Protein AF-0000000080361385 (afdb_homodimer)

Solvent-accessible surface area (backbone atoms only — not comparable to full-atom values): 15801 Å² total; per-residue (Å²): 142,80,90,69,95,70,91,76,86,90,78,88,68,84,77,83,80,82,89,82,87,89,75,87,68,79,81,70,83,70,77,72,72,74,72,75,75,52,84,74,67,75,44,62,62,60,58,58,53,51,69,48,97,40,27,65,42,40,51,53,26,53,49,37,55,72,71,42,91,49,68,75,79,31,44,65,44,41,34,52,26,46,19,45,37,56,66,42,36,90,78,36,37,67,59,53,51,52,49,52,52,51,48,50,48,51,51,53,45,50,52,52,12,46,54,53,26,52,51,52,51,53,53,50,55,55,65,72,95,136,87,91,75,92,69,88,75,86,87,77,89,70,86,77,84,68,91,70,82,90,89,79,83,73,72,85,67,84,70,76,72,72,76,71,75,75,51,84,70,66,77,41,63,63,59,57,59,54,51,70,48,96,41,26,67,42,40,52,52,25,51,48,37,54,73,72,42,92,48,69,76,79,30,44,66,44,42,34,54,26,46,18,46,36,56,67,41,37,91,78,36,37,67,58,54,53,50,49,54,51,50,46,50,48,52,51,51,44,51,53,52,12,48,53,54,25,51,52,52,50,53,54,51,54,54,65,72,95

InterPro domains:
  IPR012891 GCK domain [PF07802] (42-102)
  IPR012891 GCK domain [SM01227] (41-110)

pLDDT: mean 70.36, std 32.08, range [17.61, 98.31]

Foldseek 3Di:
DDDDPDDDDDDDPPPPDDDDDDDDCPPPPPPPPPPVPDPVVPPVVLVLLCPDPLNVLSVLLVVCVVVDPDNVVSVVSVVVSVVVCVVVCVRNVVVVVVVVVVVVVVVVVVVVVVVVVVVVVVVVVVVVD/DDDDDPPPDDDDDDPDDPDDDDDDPDPPPPPPPCPVPDPVVPPVVLVLLCPDPLNVLSVLLVVCVVVDPDNVVSVVSVVVSVVVCVVPCVRNVVVVVVVVVVVVVVVVVVVVVVVVVVVVVVVVVVVVD

Radius of gyration: 32.0 Å; Cα contacts (8 Å, |Δi|>4): 141; chains: 2; bounding box: 117×80×86 Å

Secondary structure (DSSP, 8-state):
--------------------------------------GGGG-HHHHHHHHSTTHHHHHHHHHHHHH-S-GGGGHHHHHHHHHHHHHTHHHHHHHHHHHHHHHHHHHHHHHHHHHHHHHHHHHHHHHT-/--------------------------------------GGGG-HHHHHHHHSTTHHHHHHHHHHHHH-S-GGGGHHHHHHHHHHHHHTHHHHHHHHHHHHHHHHHHHHHHHHHHHHHHHHHHHHHHHT-

Organism: Eutrema salsugineum (NCBI:txid72664)

Structure (mmCIF, N/CA/C/O backbone):
data_AF-0000000080361385-model_v1
#
loop_
_entity.id
_entity.type
_entity.pdbx_description
1 polymer 'GCK domain-containing protein'
#
loop_
_atom_site.group_PDB
_atom_site.id
_atom_site.type_symbol
_atom_site.label_atom_id
_atom_site.label_alt_id
_atom_site.label_comp_id
_atom_site.label_asym_id
_atom_site.label_entity_id
_atom_site.label_seq_id
_atom_site.pdbx_PDB_ins_code
_atom_site.Cartn_x
_atom_site.Cartn_y
_atom_site.Cartn_z
_atom_site.occupancy
_atom_site.B_iso_or_equiv
_atom_site.auth_seq_id
_atom_site.auth_comp_id
_atom_site.auth_asym_id
_atom_site.auth_atom_id
_atom_site.pdbx_PDB_model_num
ATOM 1 N N . MET A 1 1 ? -56.281 -9.703 10.641 1 19.89 1 MET A N 1
ATOM 2 C CA . MET A 1 1 ? -57.125 -9.594 9.453 1 19.89 1 MET A CA 1
ATOM 3 C C . MET A 1 1 ? -57.156 -8.156 8.945 1 19.89 1 MET A C 1
ATOM 5 O O . MET A 1 1 ? -56.75 -7.234 9.648 1 19.89 1 MET A O 1
ATOM 9 N N . SER A 1 2 ? -58.312 -7.512 8.414 1 17.92 2 SER A N 1
ATOM 10 C CA . SER A 1 2 ? -58.75 -6.742 7.254 1 17.92 2 SER A CA 1
ATOM 11 C C . SER A 1 2 ? -58.531 -5.25 7.473 1 17.92 2 SER A C 1
ATOM 13 O O . SER A 1 2 ? -58.094 -4.535 6.566 1 17.92 2 SER A O 1
ATOM 15 N N . SER A 1 3 ? -59.25 -4.523 8.281 1 20.09 3 SER A N 1
ATOM 16 C CA . SER A 1 3 ? -60.062 -3.463 7.723 1 20.09 3 SER A CA 1
ATOM 17 C C . SER A 1 3 ? -59.219 -2.277 7.273 1 20.09 3 SER A C 1
ATOM 19 O O . SER A 1 3 ? -58.156 -2.014 7.844 1 20.09 3 SER A O 1
ATOM 21 N N . SER A 1 4 ? -59.656 -1.468 6.113 1 19.59 4 SER A N 1
ATOM 22 C CA . SER A 1 4 ? -59.656 -0.667 4.895 1 19.59 4 SER A CA 1
ATOM 23 C C . SER A 1 4 ? -59.562 0.822 5.215 1 19.59 4 SER A C 1
ATOM 25 O O . SER A 1 4 ? -59.688 1.662 4.32 1 19.59 4 SER A O 1
ATOM 27 N N . THR A 1 5 ? -59.562 1.356 6.363 1 19.64 5 THR A N 1
ATOM 28 C CA . THR A 1 5 ? -60.156 2.689 6.262 1 19.64 5 THR A CA 1
ATOM 29 C C . THR A 1 5 ? -59.312 3.584 5.363 1 19.64 5 THR A C 1
ATOM 31 O O . THR A 1 5 ? -58.094 3.725 5.578 1 19.64 5 THR A O 1
ATOM 34 N N . ASN A 1 6 ? -59.781 4.031 4.016 1 17.77 6 ASN A N 1
ATOM 35 C CA . ASN A 1 6 ? -59.625 4.66 2.709 1 17.77 6 ASN A CA 1
ATOM 36 C C . ASN A 1 6 ? -59.469 6.172 2.832 1 17.77 6 ASN A C 1
ATOM 38 O O . ASN A 1 6 ? -59.281 6.863 1.829 1 17.77 6 ASN A O 1
ATOM 42 N N . LEU A 1 7 ? -59.875 6.922 3.854 1 18.58 7 LEU A N 1
ATOM 43 C CA . LEU A 1 7 ? -60.406 8.211 3.467 1 18.58 7 LEU A CA 1
ATOM 44 C C . LEU A 1 7 ? -59.375 9.031 2.688 1 18.58 7 LEU A C 1
ATOM 46 O O . LEU A 1 7 ? -58.188 8.945 2.959 1 18.58 7 LEU A O 1
ATOM 50 N N . ASN A 1 8 ? -59.844 10.008 1.599 1 18 8 ASN A N 1
ATOM 51 C CA . ASN A 1 8 ? -59.938 10.672 0.301 1 18 8 ASN A CA 1
ATOM 52 C C . ASN A 1 8 ? -59.219 12.008 0.3 1 18 8 ASN A C 1
ATOM 54 O O . ASN A 1 8 ? -58.906 12.547 -0.763 1 18 8 ASN A O 1
ATOM 58 N N . ALA A 1 9 ? -59.125 12.82 1.365 1 18.05 9 ALA A N 1
ATOM 59 C CA . ALA A 1 9 ? -59.5 14.195 1.082 1 18.05 9 ALA A CA 1
ATOM 60 C C . ALA A 1 9 ? -58.562 14.844 0.066 1 18.05 9 ALA A C 1
ATOM 62 O O . ALA A 1 9 ? -57.469 14.344 -0.17 1 18.05 9 ALA A O 1
ATOM 63 N N . LYS A 1 10 ? -58.406 16.312 0.148 1 19.95 10 LYS A N 1
ATOM 64 C CA . LYS A 1 10 ? -58.75 17.516 -0.605 1 19.95 10 LYS A CA 1
ATOM 65 C C . LYS A 1 10 ? -57.594 17.953 -1.49 1 19.95 10 LYS A C 1
ATOM 67 O O . LYS A 1 10 ? -56.406 17.812 -1.115 1 19.95 10 LYS A O 1
ATOM 72 N N . SER A 1 11 ? -57.875 18.734 -2.695 1 19.5 11 SER A N 1
ATOM 73 C CA . SER A 1 11 ? -57.594 19.125 -4.074 1 19.5 11 SER A CA 1
ATOM 74 C C . SER A 1 11 ? -56.562 20.25 -4.133 1 19.5 11 SER A C 1
ATOM 76 O O . SER A 1 11 ? -55.875 20.422 -5.152 1 19.5 11 SER A O 1
ATOM 78 N N . GLY A 1 12 ? -56.344 21.172 -3.201 1 19.09 12 GLY A N 1
ATOM 79 C CA . GLY A 1 12 ? -56.281 22.516 -3.758 1 19.09 12 GLY A CA 1
ATOM 80 C C . GLY A 1 12 ? -55.094 22.75 -4.676 1 19.09 12 GLY A C 1
ATOM 81 O O . GLY A 1 12 ? -54 22.297 -4.387 1 19.09 12 GLY A O 1
ATOM 82 N N . ASN A 1 13 ? -55.344 23.094 -5.996 1 21.03 13 ASN A N 1
ATOM 83 C CA . ASN A 1 13 ? -54.719 23.281 -7.301 1 21.03 13 ASN A CA 1
ATOM 84 C C . ASN A 1 13 ? -53.781 24.484 -7.301 1 21.03 13 ASN A C 1
ATOM 86 O O . ASN A 1 13 ? -53.188 24.812 -8.328 1 21.03 13 ASN A O 1
ATOM 90 N N . ASP A 1 14 ? -53.5 25.219 -6.234 1 22.52 14 ASP A N 1
ATOM 91 C CA . ASP A 1 14 ? -53.188 26.578 -6.676 1 22.52 14 ASP A CA 1
ATOM 92 C C . ASP A 1 14 ? -52.031 26.594 -7.668 1 22.52 14 ASP A C 1
ATOM 94 O O . ASP A 1 14 ? -51 25.984 -7.426 1 22.52 14 ASP A O 1
ATOM 98 N N . PRO A 1 15 ? -52.312 27.078 -8.961 1 21.45 15 PRO A N 1
ATOM 99 C CA . PRO A 1 15 ? -51.594 27.172 -10.234 1 21.45 15 PRO A CA 1
ATOM 100 C C . PRO A 1 15 ? -50.438 28.141 -10.18 1 21.45 15 PRO A C 1
ATOM 102 O O . PRO A 1 15 ? -50.625 29.359 -10.031 1 21.45 15 PRO A O 1
ATOM 105 N N . LEU A 1 16 ? -49.531 28.094 -9.266 1 22.2 16 LEU A N 1
ATOM 106 C CA . LEU A 1 16 ? -48.5 29.141 -9.164 1 22.2 16 LEU A CA 1
ATOM 107 C C . LEU A 1 16 ? -47.906 29.422 -10.531 1 22.2 16 LEU A C 1
ATOM 109 O O . LEU A 1 16 ? -47.25 28.547 -11.117 1 22.2 16 LEU A O 1
ATOM 113 N N . ALA A 1 17 ? -48.312 30.453 -11.203 1 19.86 17 ALA A N 1
ATOM 114 C CA . ALA A 1 17 ? -48.094 31.141 -12.477 1 19.86 17 ALA A CA 1
ATOM 115 C C . ALA A 1 17 ? -46.625 31.391 -12.711 1 19.86 17 ALA A C 1
ATOM 117 O O . ALA A 1 17 ? -45.812 31.438 -11.758 1 19.86 17 ALA A O 1
ATOM 118 N N . HIS A 1 18 ? -46.094 31.5 -14.141 1 18.86 18 HIS A N 1
ATOM 119 C CA . HIS A 1 18 ? -45 31.375 -15.094 1 18.86 18 HIS A CA 1
ATOM 120 C C . HIS A 1 18 ? -44.125 32.625 -15.117 1 18.86 18 HIS A C 1
ATOM 122 O O . HIS A 1 18 ? -43.156 32.688 -15.859 1 18.86 18 HIS A O 1
ATOM 128 N N . GLN A 1 19 ? -44.344 33.781 -14.523 1 18.7 19 GLN A N 1
ATOM 129 C CA . GLN A 1 19 ? -44.188 34.906 -15.438 1 18.7 19 GLN A CA 1
ATOM 130 C C . GLN A 1 19 ? -42.719 35.031 -15.906 1 18.7 19 GLN A C 1
ATOM 132 O O . GLN A 1 19 ? -41.812 34.5 -15.273 1 18.7 19 GLN A O 1
ATOM 137 N N . GLY A 1 20 ? -42.312 36.094 -16.953 1 17.61 20 GLY A N 1
ATOM 138 C CA . GLY A 1 20 ? -41.719 36.469 -18.234 1 17.61 20 GLY A CA 1
ATOM 139 C C . GLY A 1 20 ? -40.281 36.938 -18.125 1 17.61 20 GLY A C 1
ATOM 140 O O . GLY A 1 20 ? -39.5 36.812 -19.078 1 17.61 20 GLY A O 1
ATOM 141 N N . GLU A 1 21 ? -39.906 38 -17.312 1 21.05 21 GLU A N 1
ATOM 142 C CA . GLU A 1 21 ? -39.25 39.094 -18.016 1 21.05 21 GLU A CA 1
ATOM 143 C C . GLU A 1 21 ? -37.844 38.656 -18.516 1 21.05 21 GLU A C 1
ATOM 145 O O . GLU A 1 21 ? -37.281 37.688 -18.031 1 21.05 21 GLU A O 1
ATOM 150 N N . GLU A 1 22 ? -37 39.719 -19.219 1 23.41 22 GLU A N 1
ATOM 151 C CA . GLU A 1 22 ? -36.125 40.094 -20.328 1 23.41 22 GLU A CA 1
ATOM 152 C C . GLU A 1 22 ? -34.656 39.688 -20.047 1 23.41 22 GLU A C 1
ATOM 154 O O . GLU A 1 22 ? -34.281 39.5 -18.891 1 23.41 22 GLU A O 1
ATOM 159 N N . SER A 1 23 ? -33.688 39.719 -21.141 1 23.75 23 SER A N 1
ATOM 160 C CA . SER A 1 23 ? -32.531 39.125 -21.781 1 23.75 23 SER A CA 1
ATOM 161 C C . SER A 1 23 ? -31.234 39.625 -21.156 1 23.75 23 SER A C 1
ATOM 163 O O . SER A 1 23 ? -30.141 39.281 -21.594 1 23.75 23 SER A O 1
ATOM 165 N N . SER A 1 24 ? -31.078 40.656 -20.406 1 25.8 24 SER A N 1
ATOM 166 C CA . SER A 1 24 ? -29.922 41.5 -20.703 1 25.8 24 SER A CA 1
ATOM 167 C C . SER A 1 24 ? -28.625 40.75 -20.375 1 25.8 24 SER A C 1
ATOM 169 O O . SER A 1 24 ? -28.406 40.344 -19.234 1 25.8 24 SER A O 1
ATOM 171 N N . ALA A 1 25 ? -27.828 40.219 -21.422 1 25.33 25 ALA A N 1
ATOM 172 C CA . ALA A 1 25 ? -26.672 39.312 -21.625 1 25.33 25 ALA A CA 1
ATOM 173 C C . ALA A 1 25 ? -25.391 39.969 -21.078 1 25.33 25 ALA A C 1
ATOM 175 O O . ALA A 1 25 ? -24.297 39.656 -21.562 1 25.33 25 ALA A O 1
ATOM 176 N N . ASN A 1 26 ? -25.328 40.812 -20.141 1 27.23 26 ASN A N 1
ATOM 177 C CA . ASN A 1 26 ? -24 41.406 -20.062 1 27.23 26 ASN A CA 1
ATOM 178 C C . ASN A 1 26 ? -22.906 40.344 -19.969 1 27.23 26 ASN A C 1
ATOM 180 O O . ASN A 1 26 ? -23 39.438 -19.156 1 27.23 26 ASN A O 1
ATOM 184 N N . PRO A 1 27 ? -21.906 40.25 -21.016 1 29.05 27 PRO A N 1
ATOM 185 C CA . PRO A 1 27 ? -20.812 39.281 -21.234 1 29.05 27 PRO A CA 1
ATOM 186 C C . PRO A 1 27 ? -19.844 39.188 -20.062 1 29.05 27 PRO A C 1
ATOM 188 O O . PRO A 1 27 ? -19.141 40.156 -19.766 1 29.05 27 PRO A O 1
ATOM 191 N N . GLN A 1 28 ? -20.25 39 -18.906 1 25.11 28 GLN A N 1
ATOM 192 C CA . GLN A 1 28 ? -19.328 38.875 -17.781 1 25.11 28 GLN A CA 1
ATOM 193 C C . GLN A 1 28 ? -18.156 37.938 -18.125 1 25.11 28 GLN A C 1
ATOM 195 O O . GLN A 1 28 ? -18.359 36.844 -18.656 1 25.11 28 GLN A O 1
ATOM 200 N N . ASP A 1 29 ? -16.922 38.531 -18.344 1 29.25 29 ASP A N 1
ATOM 201 C CA . ASP A 1 29 ? -15.562 38.031 -18.5 1 29.25 29 ASP A CA 1
ATOM 202 C C . ASP A 1 29 ? -15.32 36.844 -17.594 1 29.25 29 ASP A C 1
ATOM 204 O O . ASP A 1 29 ? -15.211 36.969 -16.375 1 29.25 29 ASP A O 1
ATOM 208 N N . GLN A 1 30 ? -16.078 35.781 -17.719 1 24.86 30 GLN A N 1
ATOM 209 C CA . GLN A 1 30 ? -15.922 34.469 -17.078 1 24.86 30 GLN A CA 1
ATOM 210 C C . GLN A 1 30 ? -14.469 33.969 -17.156 1 24.86 30 GLN A C 1
ATOM 212 O O . GLN A 1 30 ? -13.953 33.75 -18.234 1 24.86 30 GLN A O 1
ATOM 217 N N . ASN A 1 31 ? -13.539 34.75 -16.469 1 27.89 31 ASN A N 1
ATOM 218 C CA . ASN A 1 31 ? -12.219 34.219 -16.203 1 27.89 31 ASN A CA 1
ATOM 219 C C . ASN A 1 31 ? -12.25 32.688 -16.016 1 27.89 31 ASN A C 1
ATOM 221 O O . ASN A 1 31 ? -12.914 32.188 -15.109 1 27.89 31 ASN A O 1
ATOM 225 N N . LYS A 1 32 ? -12.211 32 -17.109 1 27.22 32 LYS A N 1
ATOM 226 C CA . LYS A 1 32 ? -12.008 30.578 -17.375 1 27.22 32 LYS A CA 1
ATOM 227 C C . LYS A 1 32 ? -10.914 30 -16.484 1 27.22 32 LYS A C 1
ATOM 229 O O . LYS A 1 32 ? -9.727 30.266 -16.703 1 27.22 32 LYS A O 1
ATOM 234 N N . SER A 1 33 ? -10.969 30.266 -15.148 1 29.28 33 SER A N 1
ATOM 235 C CA . SER A 1 33 ? -10.055 29.453 -14.352 1 29.28 33 SER A CA 1
ATOM 236 C C . SER A 1 33 ? -9.906 28.062 -14.93 1 29.28 33 SER A C 1
ATOM 238 O O . SER A 1 33 ? -10.898 27.359 -15.133 1 29.28 33 SER A O 1
ATOM 240 N N . ASN A 1 34 ? -9.047 27.938 -15.93 1 29.45 34 ASN A N 1
ATOM 241 C CA . ASN A 1 34 ? -8.492 26.688 -16.453 1 29.45 34 ASN A CA 1
ATOM 242 C C . ASN A 1 34 ? -8.312 25.656 -15.336 1 29.45 34 ASN A C 1
ATOM 244 O O . ASN A 1 34 ? -7.395 25.766 -14.523 1 29.45 34 ASN A O 1
ATOM 248 N N . THR A 1 35 ? -9.305 25.328 -14.641 1 31.17 35 THR A N 1
ATOM 249 C CA . THR A 1 35 ? -9.305 24.125 -13.82 1 31.17 35 THR A CA 1
ATOM 250 C C . THR A 1 35 ? -8.625 22.969 -14.555 1 31.17 35 THR A C 1
ATOM 252 O O . THR A 1 35 ? -9.195 22.391 -15.484 1 31.17 35 THR A O 1
ATOM 255 N N . ALA A 1 36 ? -7.375 23.141 -15.062 1 31.83 36 ALA A N 1
ATOM 256 C CA . ALA A 1 36 ? -6.602 22 -15.539 1 31.83 36 ALA A CA 1
ATOM 257 C C . ALA A 1 36 ? -6.906 20.75 -14.727 1 31.83 36 ALA A C 1
ATOM 259 O O . ALA A 1 36 ? -6.543 20.672 -13.547 1 31.83 36 ALA A O 1
ATOM 260 N N . ASN A 1 37 ? -7.973 20.156 -14.828 1 32.75 37 ASN A N 1
ATOM 261 C CA . ASN A 1 37 ? -8.328 18.797 -14.453 1 32.75 37 ASN A CA 1
ATOM 262 C C . ASN A 1 37 ? -7.246 17.797 -14.859 1 32.75 37 ASN A C 1
ATOM 264 O O . ASN A 1 37 ? -7.273 17.25 -15.969 1 32.75 37 ASN A O 1
ATOM 268 N N . SER A 1 38 ? -5.914 18.141 -14.992 1 32.94 38 SER A N 1
ATOM 269 C CA . SER A 1 38 ? -4.922 17.141 -15.367 1 32.94 38 SER A CA 1
ATOM 270 C C . SER A 1 38 ? -5.312 15.75 -14.867 1 32.94 38 SER A C 1
ATOM 272 O O . SER A 1 38 ? -6.109 15.625 -13.938 1 32.94 38 SER A O 1
ATOM 274 N N . GLU A 1 39 ? -4.898 14.75 -15.602 1 37.16 39 GLU A N 1
ATOM 275 C CA . GLU A 1 39 ? -4.98 13.305 -15.391 1 37.16 39 GLU A CA 1
ATOM 276 C C . GLU A 1 39 ? -4.816 12.953 -13.914 1 37.16 39 GLU A C 1
ATOM 278 O O . GLU A 1 39 ? -4.785 11.781 -13.555 1 37.16 39 GLU A O 1
ATOM 283 N N . GLU A 1 40 ? -4.223 13.828 -13.164 1 43.75 40 GLU A N 1
ATOM 284 C CA . GLU A 1 40 ? -4.023 13.492 -11.758 1 43.75 40 GLU A CA 1
ATOM 285 C C . GLU A 1 40 ? -5.348 13.164 -11.07 1 43.75 40 GLU A C 1
ATOM 287 O O . GLU A 1 40 ? -5.414 13.086 -9.844 1 43.75 40 GLU A O 1
ATOM 292 N N . ASP A 1 41 ? -6.43 13.461 -11.75 1 43.75 41 ASP A N 1
ATOM 293 C CA . ASP A 1 41 ? -7.762 13.328 -11.172 1 43.75 41 ASP A CA 1
ATOM 294 C C . ASP A 1 41 ? -7.98 11.922 -10.617 1 43.75 41 ASP A C 1
ATOM 296 O O . ASP A 1 41 ? -8.953 11.672 -9.898 1 43.75 41 ASP A O 1
ATOM 300 N N . LYS A 1 42 ? -7.266 10.914 -11.117 1 51.88 42 LYS A N 1
ATOM 301 C CA . LYS A 1 42 ? -7.738 9.539 -10.938 1 51.88 42 LYS A CA 1
ATOM 302 C C . LYS A 1 42 ? -7.434 9.031 -9.531 1 51.88 42 LYS A C 1
ATOM 304 O O . LYS A 1 42 ? -7.953 7.996 -9.117 1 51.88 42 LYS A O 1
ATOM 309 N N . CYS A 1 43 ? -6.57 9.734 -8.766 1 77.56 43 CYS A N 1
ATOM 310 C CA . CYS A 1 43 ? -6.383 9.117 -7.457 1 77.56 43 CYS A CA 1
ATOM 311 C C . CYS A 1 43 ? -7.16 9.867 -6.383 1 77.56 43 CYS A C 1
ATOM 313 O O . CYS A 1 43 ? -6.691 10.883 -5.871 1 77.56 43 CYS A O 1
ATOM 315 N N . TRP A 1 44 ? -8.555 9.648 -6.305 1 83.06 44 TRP A N 1
ATOM 316 C CA . TRP A 1 44 ? -9.406 10.234 -5.273 1 83.06 44 TRP A CA 1
ATOM 317 C C . TRP A 1 44 ? -8.625 10.43 -3.975 1 83.06 44 TRP A C 1
ATOM 319 O O . TRP A 1 44 ? -8.82 11.43 -3.277 1 83.06 44 TRP A O 1
ATOM 329 N N . VAL A 1 45 ? -7.723 9.641 -3.688 1 89.19 45 VAL A N 1
ATOM 330 C CA . VAL A 1 45 ? -6.988 9.719 -2.43 1 89.19 45 VAL A CA 1
ATOM 331 C C . VAL A 1 45 ? -6.102 10.961 -2.432 1 89.19 45 VAL A C 1
ATOM 333 O O . VAL A 1 45 ? -6.055 11.703 -1.444 1 89.19 45 VAL A O 1
ATOM 336 N N . ARG A 1 46 ? -5.48 11.125 -3.561 1 91 46 ARG A N 1
ATOM 337 C CA . ARG A 1 46 ? -4.609 12.289 -3.658 1 91 46 ARG A CA 1
ATOM 338 C C . ARG A 1 46 ? -5.406 13.586 -3.504 1 91 46 ARG A C 1
ATOM 340 O O . ARG A 1 46 ? -4.969 14.508 -2.818 1 91 46 ARG A O 1
ATOM 347 N N . ARG A 1 47 ? -6.559 13.703 -4.133 1 90.75 47 ARG A N 1
ATOM 348 C CA . ARG A 1 47 ? -7.43 14.867 -4.023 1 90.75 47 ARG A CA 1
ATOM 349 C C . ARG A 1 47 ? -7.863 15.094 -2.578 1 90.75 47 ARG A C 1
ATOM 351 O O . ARG A 1 47 ? -7.84 16.219 -2.088 1 90.75 47 ARG A O 1
ATOM 358 N N . TYR A 1 48 ? -8.266 14.055 -1.959 1 93.5 48 TYR A N 1
ATOM 359 C CA . TYR A 1 48 ? -8.695 14.109 -0.566 1 93.5 48 TYR A CA 1
ATOM 360 C C . TYR A 1 48 ? -7.566 14.617 0.33 1 93.5 48 TYR A C 1
ATOM 362 O O . TYR A 1 48 ? -7.793 15.453 1.203 1 93.5 48 TYR A O 1
ATOM 370 N N . LEU A 1 49 ? -6.332 14.125 0.109 1 94.81 49 LEU A N 1
ATOM 371 C CA . LEU A 1 49 ? -5.188 14.461 0.945 1 94.81 49 LEU A CA 1
ATOM 372 C C . LEU A 1 49 ? -4.816 15.93 0.787 1 94.81 49 LEU A C 1
ATOM 374 O O . LEU A 1 49 ? -4.297 16.547 1.72 1 94.81 49 LEU A O 1
ATOM 378 N N . LYS A 1 50 ? -5.195 16.547 -0.309 1 94.12 50 LYS A N 1
ATOM 379 C CA . LYS A 1 50 ? -4.828 17.922 -0.637 1 94.12 50 LYS A CA 1
ATOM 380 C C . LYS A 1 50 ? -5.832 18.906 -0.047 1 94.12 50 LYS A C 1
ATOM 382 O O . LYS A 1 50 ? -5.57 20.109 0.002 1 94.12 50 LYS A O 1
ATOM 387 N N . LYS A 1 51 ? -6.879 18.5 0.337 1 94.5 51 LYS A N 1
ATOM 388 C CA . LYS A 1 51 ? -7.965 19.406 0.722 1 94.5 51 LYS A CA 1
ATOM 389 C C . LYS A 1 51 ? -7.902 19.734 2.209 1 94.5 51 LYS A C 1
ATOM 391 O O . LYS A 1 51 ? -8.523 20.688 2.662 1 94.5 51 LYS A O 1
ATOM 396 N N . GLY A 1 52 ? -7.203 19.094 2.957 1 95 52 GLY A N 1
ATOM 397 C CA . GLY A 1 52 ? -7.172 19.297 4.395 1 95 52 GLY A CA 1
ATOM 398 C C . GLY A 1 52 ? -6.047 20.219 4.84 1 95 52 GLY A C 1
ATOM 399 O O . GLY A 1 52 ? -5.41 20.875 4.016 1 95 52 GLY A O 1
ATOM 400 N N . GLU A 1 53 ? -5.855 20.391 6.172 1 97.19 53 GLU A N 1
ATOM 401 C CA . GLU A 1 53 ? -4.914 21.312 6.812 1 97.19 53 GLU A CA 1
ATOM 402 C C . GLU A 1 53 ? -3.473 20.953 6.457 1 97.19 53 GLU A C 1
ATOM 404 O O . GLU A 1 53 ? -2.572 21.781 6.617 1 97.19 53 GLU A O 1
ATOM 409 N N . CYS A 1 54 ? -3.316 19.812 5.879 1 98.31 54 CYS A N 1
ATOM 410 C CA . CYS A 1 54 ? -1.95 19.328 5.699 1 98.31 54 CYS A CA 1
ATOM 411 C C . CYS A 1 54 ? -1.538 19.391 4.234 1 98.31 54 CYS A C 1
ATOM 413 O O . CYS A 1 54 ? -0.576 18.734 3.828 1 98.31 54 CYS A O 1
ATOM 415 N N . LYS A 1 55 ? -2.174 20.156 3.461 1 97.62 55 LYS A N 1
ATOM 416 C CA . LYS A 1 55 ? -1.925 20.297 2.027 1 97.62 55 LYS A CA 1
ATOM 417 C C . LYS A 1 55 ? -0.448 20.547 1.748 1 97.62 55 LYS A C 1
ATOM 419 O O . LYS A 1 55 ? 0.163 19.875 0.921 1 97.62 55 LYS A O 1
ATOM 424 N N . ASP A 1 56 ? 0.139 21.438 2.436 1 97.5 56 ASP A N 1
ATOM 425 C CA . ASP A 1 56 ? 1.505 21.859 2.137 1 97.5 56 ASP A CA 1
ATOM 426 C C . ASP A 1 56 ? 2.498 20.734 2.41 1 97.5 56 ASP A C 1
ATOM 428 O O . ASP A 1 56 ? 3.381 20.469 1.593 1 97.5 56 ASP A O 1
ATOM 432 N N . SER A 1 57 ? 2.363 20.125 3.555 1 97.69 57 SER A N 1
ATOM 433 C CA . SER A 1 57 ? 3.264 19.016 3.873 1 97.69 57 SER A CA 1
ATOM 434 C C . SER A 1 57 ? 3.043 17.844 2.936 1 97.69 57 SER A C 1
ATOM 436 O O . SER A 1 57 ? 3.992 17.141 2.582 1 97.69 57 SER A O 1
ATOM 438 N N . PHE A 1 58 ? 1.771 17.656 2.516 1 97.31 58 PHE A N 1
ATOM 439 C CA . PHE A 1 58 ? 1.477 16.625 1.528 1 97.31 58 PHE A CA 1
ATOM 440 C C . PHE A 1 58 ? 2.219 16.891 0.225 1 97.31 58 PHE A C 1
ATOM 442 O O . PHE A 1 58 ? 2.867 16 -0.321 1 97.31 58 PHE A O 1
ATOM 449 N N . LEU A 1 59 ? 2.115 18.078 -0.247 1 96.19 59 LEU A N 1
ATOM 450 C CA . LEU A 1 59 ? 2.727 18.438 -1.523 1 96.19 59 LEU A CA 1
ATOM 451 C C . LEU A 1 59 ? 4.242 18.312 -1.455 1 96.19 59 LEU A C 1
ATOM 453 O O . LEU A 1 59 ? 4.879 17.891 -2.428 1 96.19 59 LEU A O 1
ATOM 457 N N . GLU A 1 60 ? 4.832 18.672 -0.353 1 96.44 60 GLU A N 1
ATOM 458 C CA . GLU A 1 60 ? 6.266 18.5 -0.152 1 96.44 60 GLU A CA 1
ATOM 459 C C . GLU A 1 60 ? 6.664 17.031 -0.236 1 96.44 60 GLU A C 1
ATOM 461 O O . GLU A 1 60 ? 7.617 16.688 -0.935 1 96.44 60 GLU A O 1
ATOM 466 N N . ALA A 1 61 ? 5.945 16.203 0.47 1 95.56 61 ALA A N 1
ATOM 467 C CA . ALA A 1 61 ? 6.23 14.773 0.459 1 95.56 61 ALA A CA 1
ATOM 468 C C . ALA A 1 61 ? 6.023 14.188 -0.934 1 95.56 61 ALA A C 1
ATOM 470 O O . ALA A 1 61 ? 6.848 13.406 -1.413 1 95.56 61 ALA A O 1
ATOM 471 N N . ASP A 1 62 ? 4.914 14.57 -1.517 1 92.69 62 ASP A N 1
ATOM 472 C CA . ASP A 1 62 ? 4.551 14.07 -2.84 1 92.69 62 ASP A CA 1
ATOM 473 C C . ASP A 1 62 ? 5.602 14.461 -3.879 1 92.69 62 ASP A C 1
ATOM 475 O O . ASP A 1 62 ? 6.004 13.633 -4.699 1 92.69 62 ASP A O 1
ATOM 479 N N . LYS A 1 63 ? 6.059 15.625 -3.852 1 93.12 63 LYS A N 1
ATOM 480 C CA . LYS A 1 63 ? 7.09 16.109 -4.77 1 93.12 63 LYS A CA 1
ATOM 481 C C . LYS A 1 63 ? 8.398 15.352 -4.562 1 93.12 63 LYS A C 1
ATOM 483 O O . LYS A 1 63 ? 9.086 15.008 -5.527 1 93.12 63 LYS A O 1
ATOM 488 N N . CYS A 1 64 ? 8.75 15.156 -3.383 1 94.25 64 CYS A N 1
ATOM 489 C CA . CYS A 1 64 ? 9.984 14.445 -3.062 1 94.25 64 CYS A CA 1
ATOM 490 C C . CYS A 1 64 ? 9.977 13.039 -3.658 1 94.25 64 CYS A C 1
ATOM 492 O O . CYS A 1 64 ? 10.953 12.617 -4.273 1 94.25 64 CYS A O 1
ATOM 494 N N . VAL A 1 65 ? 8.891 12.328 -3.492 1 89.94 65 VAL A N 1
ATOM 495 C CA . VAL A 1 65 ? 8.758 10.953 -3.969 1 89.94 65 VAL A CA 1
ATOM 496 C C . VAL A 1 65 ? 8.828 10.93 -5.492 1 89.94 65 VAL A C 1
ATOM 498 O O . VAL A 1 65 ? 9.398 10.008 -6.078 1 89.94 65 VAL A O 1
ATOM 501 N N . ASP A 1 66 ? 8.258 11.906 -6.074 1 87.62 66 ASP A N 1
ATOM 502 C CA . ASP A 1 66 ? 8.273 11.977 -7.531 1 87.62 66 ASP A CA 1
ATOM 503 C C . ASP A 1 66 ? 9.68 12.297 -8.047 1 87.62 66 ASP A C 1
ATOM 505 O O . ASP A 1 66 ? 10.086 11.789 -9.094 1 87.62 66 ASP A O 1
ATOM 509 N N . ASP A 1 67 ? 10.406 13.062 -7.352 1 91.25 67 ASP A N 1
ATOM 510 C CA . ASP A 1 67 ? 11.688 13.586 -7.82 1 91.25 67 ASP A CA 1
ATOM 511 C C . ASP A 1 67 ? 12.836 12.648 -7.461 1 91.25 67 ASP A C 1
ATOM 513 O O . ASP A 1 67 ? 13.812 12.547 -8.203 1 91.25 67 ASP A O 1
ATOM 517 N N . GLU A 1 68 ? 12.711 12.047 -6.312 1 87.44 68 GLU A N 1
ATOM 518 C CA . GLU A 1 68 ? 13.812 11.234 -5.801 1 87.44 68 GLU A CA 1
ATOM 519 C C . GLU A 1 68 ? 13.641 9.766 -6.184 1 87.44 68 GLU A C 1
ATOM 521 O O . GLU A 1 68 ? 12.516 9.258 -6.215 1 87.44 68 GLU A O 1
ATOM 526 N N . ASP A 1 69 ? 14.75 9.094 -6.445 1 85.19 69 ASP A N 1
ATOM 527 C CA . ASP A 1 69 ? 14.719 7.676 -6.805 1 85.19 69 ASP A CA 1
ATOM 528 C C . ASP A 1 69 ? 14.82 6.789 -5.566 1 85.19 69 ASP A C 1
ATOM 530 O O . ASP A 1 69 ? 14.555 5.59 -5.633 1 85.19 69 ASP A O 1
ATOM 534 N N . ASP A 1 70 ? 15.18 7.383 -4.543 1 88 70 ASP A N 1
ATOM 535 C CA . ASP A 1 70 ? 15.312 6.664 -3.279 1 88 70 ASP A CA 1
ATOM 536 C C . ASP A 1 70 ? 14.297 7.16 -2.256 1 88 70 ASP A C 1
ATOM 538 O O . ASP A 1 70 ? 14.391 8.289 -1.775 1 88 70 ASP A O 1
ATOM 542 N N . VAL A 1 71 ? 13.352 6.246 -1.907 1 83.25 71 VAL A N 1
ATOM 543 C CA . VAL A 1 71 ? 12.258 6.566 -0.997 1 83.25 71 VAL A CA 1
ATOM 544 C C . VAL A 1 71 ? 12.82 6.992 0.358 1 83.25 71 VAL A C 1
ATOM 546 O O . VAL A 1 71 ? 12.242 7.84 1.04 1 83.25 71 VAL A O 1
ATOM 549 N N . ASN A 1 72 ? 14 6.578 0.703 1 89.94 72 ASN A N 1
ATOM 550 C CA . ASN A 1 72 ? 14.586 6.902 1.998 1 89.94 72 ASN A CA 1
ATOM 551 C C . ASN A 1 72 ? 14.938 8.383 2.098 1 89.94 72 ASN A C 1
ATOM 553 O O . ASN A 1 72 ? 14.953 8.953 3.191 1 89.94 72 ASN A O 1
ATOM 557 N N . LYS A 1 73 ? 15.164 8.953 0.977 1 93.69 73 LYS A N 1
ATOM 558 C CA . LYS A 1 73 ? 15.5 10.375 0.954 1 93.69 73 LYS A CA 1
ATOM 559 C C . LYS A 1 73 ? 14.289 11.234 1.299 1 93.69 73 LYS A C 1
ATOM 561 O O . LYS A 1 73 ? 14.438 12.398 1.68 1 93.69 73 LYS A O 1
ATOM 566 N N . CYS A 1 74 ? 13.148 10.617 1.188 1 95.81 74 CYS A N 1
ATOM 567 C CA . CYS A 1 74 ? 11.93 11.398 1.397 1 95.81 74 CYS A CA 1
ATOM 568 C C . CYS A 1 74 ? 11.289 11.055 2.734 1 95.81 74 CYS A C 1
ATOM 570 O O . CYS A 1 74 ? 10.227 11.578 3.07 1 95.81 74 CYS A O 1
ATOM 572 N N . ARG A 1 75 ? 11.945 10.352 3.533 1 95.75 75 ARG A N 1
ATOM 573 C CA . ARG A 1 75 ? 11.398 9.844 4.789 1 95.75 75 ARG A CA 1
ATOM 574 C C . ARG A 1 75 ? 10.961 10.984 5.699 1 95.75 75 ARG A C 1
ATOM 576 O O . ARG A 1 75 ? 9.852 10.977 6.23 1 95.75 75 ARG A O 1
ATOM 583 N N . ASP A 1 76 ? 11.852 11.953 5.867 1 95.5 76 ASP A N 1
ATOM 584 C CA . ASP A 1 76 ? 11.555 13.039 6.801 1 95.5 76 ASP A CA 1
ATOM 585 C C . ASP A 1 76 ? 10.336 13.836 6.355 1 95.5 76 ASP A C 1
ATOM 587 O O . ASP A 1 76 ? 9.461 14.156 7.168 1 95.5 76 ASP A O 1
ATOM 591 N N . ALA A 1 77 ? 10.25 14.172 5.062 1 96.19 77 ALA A N 1
ATOM 592 C CA . ALA A 1 77 ? 9.086 14.898 4.543 1 96.19 77 ALA A CA 1
ATOM 593 C C . ALA A 1 77 ? 7.809 14.086 4.711 1 96.19 77 ALA A C 1
ATOM 595 O O . ALA A 1 77 ? 6.75 14.633 5.02 1 96.19 77 ALA A O 1
ATOM 596 N N . THR A 1 78 ? 7.871 12.805 4.562 1 96.88 78 THR A N 1
ATOM 597 C CA . THR A 1 78 ? 6.723 11.914 4.688 1 96.88 78 THR A CA 1
ATOM 598 C C . THR A 1 78 ? 6.246 11.844 6.133 1 96.88 78 THR A C 1
ATOM 600 O O . THR A 1 78 ? 5.047 11.938 6.406 1 96.88 78 THR A O 1
ATOM 603 N N . ILE A 1 79 ? 7.184 11.75 7.039 1 96.94 79 ILE A N 1
ATOM 604 C CA . ILE A 1 79 ? 6.828 11.672 8.453 1 96.94 79 ILE A CA 1
ATOM 605 C C . ILE A 1 79 ? 6.191 12.984 8.898 1 96.94 79 ILE A C 1
ATOM 607 O O . ILE A 1 79 ? 5.227 12.984 9.664 1 96.94 79 ILE A O 1
ATOM 611 N N . LYS A 1 80 ? 6.812 14.031 8.398 1 97.25 80 LYS A N 1
ATOM 612 C CA . LYS A 1 80 ? 6.223 15.336 8.695 1 97.25 80 LYS A CA 1
ATOM 613 C C . LYS A 1 80 ? 4.766 15.398 8.242 1 97.25 80 LYS A C 1
ATOM 615 O O . LYS A 1 80 ? 3.9 15.867 8.977 1 97.25 80 LYS A O 1
ATOM 620 N N . PHE A 1 81 ? 4.469 14.961 7.098 1 98.06 81 PHE A N 1
ATOM 621 C CA . PHE A 1 81 ? 3.119 14.914 6.547 1 98.06 81 PHE A CA 1
ATOM 622 C C . PHE A 1 81 ? 2.221 14.016 7.391 1 98.06 81 PHE A C 1
ATOM 624 O O . PHE A 1 81 ? 1.136 14.422 7.801 1 98.06 81 PHE A O 1
ATOM 631 N N . MET A 1 82 ? 2.637 12.867 7.711 1 98.12 82 MET A N 1
ATOM 632 C CA . MET A 1 82 ? 1.857 11.914 8.508 1 98.12 82 MET A CA 1
ATOM 633 C C . MET A 1 82 ? 1.595 12.469 9.906 1 98.12 82 MET A C 1
ATOM 635 O O . MET A 1 82 ? 0.495 12.32 10.438 1 98.12 82 MET A O 1
ATOM 639 N N . THR A 1 83 ? 2.574 13.062 10.453 1 98.12 83 THR A N 1
ATOM 640 C CA . THR A 1 83 ? 2.414 13.68 11.766 1 98.12 83 THR A CA 1
ATOM 641 C C . THR A 1 83 ? 1.333 14.758 11.727 1 98.12 83 THR A C 1
ATOM 643 O O . THR A 1 83 ? 0.511 14.852 12.641 1 98.12 83 THR A O 1
ATOM 646 N N . CYS A 1 84 ? 1.362 15.602 10.688 1 97.94 84 CYS A N 1
ATOM 647 C CA . CYS A 1 84 ? 0.326 16.609 10.492 1 97.94 84 CYS A CA 1
ATOM 648 C C . CYS A 1 84 ? -1.055 15.969 10.43 1 97.94 84 CYS A C 1
ATOM 650 O O . CYS A 1 84 ? -2.002 16.469 11.039 1 97.94 84 CYS A O 1
ATOM 652 N N . MET A 1 85 ? -1.152 14.844 9.758 1 98.06 85 MET A N 1
ATOM 653 C CA . MET A 1 85 ? -2.439 14.164 9.641 1 98.06 85 MET A CA 1
ATOM 654 C C . MET A 1 85 ? -2.922 13.672 11 1 98.06 85 MET A C 1
ATOM 656 O O . MET A 1 85 ? -4.102 13.805 11.336 1 98.06 85 MET A O 1
ATOM 660 N N . TYR A 1 86 ? -2.07 13.164 11.734 1 97.75 86 TYR A N 1
ATOM 661 C CA . TYR A 1 86 ? -2.451 12.68 13.055 1 97.75 86 TYR A CA 1
ATOM 662 C C . TYR A 1 86 ? -2.861 13.828 13.961 1 97.75 86 TYR A C 1
ATOM 664 O O . TYR A 1 86 ? -3.727 13.672 14.828 1 97.75 86 TYR A O 1
ATOM 672 N N . ALA A 1 87 ? -2.258 14.93 13.789 1 96.62 87 ALA A N 1
ATOM 673 C CA . ALA A 1 87 ? -2.594 16.094 14.594 1 96.62 87 ALA A CA 1
ATOM 674 C C . ALA A 1 87 ? -3.945 16.672 14.18 1 96.62 87 ALA A C 1
ATOM 676 O O . ALA A 1 87 ? -4.551 17.453 14.922 1 96.62 87 ALA A O 1
ATOM 677 N N . ASN A 1 88 ? -4.414 16.422 12.969 1 96.75 88 ASN A N 1
ATOM 678 C CA . ASN A 1 88 ? -5.676 16.922 12.43 1 96.75 88 ASN A CA 1
ATOM 679 C C . ASN A 1 88 ? -6.625 15.789 12.078 1 96.75 88 ASN A C 1
ATOM 681 O O . ASN A 1 88 ? -7.145 15.719 10.961 1 96.75 88 ASN A O 1
ATOM 685 N N . GLN A 1 89 ? -6.941 14.938 13.078 1 96.12 89 GLN A N 1
ATOM 686 C CA . GLN A 1 89 ? -7.699 13.711 12.867 1 96.12 89 GLN A CA 1
ATOM 687 C C . GLN A 1 89 ? -9.164 14.008 12.555 1 96.12 89 GLN A C 1
ATOM 689 O O . GLN A 1 89 ? -9.883 13.156 12.039 1 96.12 89 GLN A O 1
ATOM 694 N N . ASP A 1 90 ? -9.594 15.234 12.938 1 96.38 90 ASP A N 1
ATOM 695 C CA . ASP A 1 90 ? -10.953 15.609 12.562 1 96.38 90 ASP A CA 1
ATOM 696 C C . ASP A 1 90 ? -11.18 15.469 11.062 1 96.38 90 ASP A C 1
ATOM 698 O O . ASP A 1 90 ? -12.258 15.07 10.617 1 96.38 90 ASP A O 1
ATOM 702 N N . TYR A 1 91 ? -10.172 15.859 10.328 1 97.25 91 TYR A N 1
ATOM 703 C CA . TYR A 1 91 ? -10.266 15.75 8.875 1 97.25 91 TYR A CA 1
ATOM 704 C C . TYR A 1 91 ? -9.688 14.422 8.391 1 97.25 91 TYR A C 1
ATOM 706 O O . TYR A 1 91 ? -10.312 13.727 7.582 1 97.25 91 TYR A O 1
ATOM 714 N N . TYR A 1 92 ? -8.578 13.953 8.898 1 97.94 92 TYR A N 1
ATOM 715 C CA . TYR A 1 92 ? -7.793 12.883 8.289 1 97.94 92 TYR A CA 1
ATOM 716 C C . TYR A 1 92 ? -8.008 11.57 9.023 1 97.94 92 TYR A C 1
ATOM 718 O O . TYR A 1 92 ? -7.516 10.523 8.586 1 97.94 92 TYR A O 1
ATOM 726 N N . GLY A 1 93 ? -8.703 11.484 10.062 1 97.5 93 GLY A N 1
ATOM 727 C CA . GLY A 1 93 ? -8.797 10.328 10.945 1 97.5 93 GLY A CA 1
ATOM 728 C C . GLY A 1 93 ? -9.289 9.086 10.234 1 97.5 93 GLY A C 1
ATOM 729 O O . GLY A 1 93 ? -8.734 7.996 10.43 1 97.5 93 GLY A O 1
ATOM 730 N N . LEU A 1 94 ? -10.336 9.242 9.477 1 96.25 94 LEU A N 1
ATOM 731 C CA . LEU A 1 94 ? -10.883 8.109 8.742 1 96.25 94 LEU A CA 1
ATOM 732 C C . LEU A 1 94 ? -9.844 7.531 7.781 1 96.25 94 LEU A C 1
ATOM 734 O O . LEU A 1 94 ? -9.68 6.312 7.707 1 96.25 94 LEU A O 1
ATOM 738 N N . TYR A 1 95 ? -9.195 8.375 7.078 1 95.5 95 TYR A N 1
ATOM 739 C CA . TYR A 1 95 ? -8.18 7.93 6.125 1 95.5 95 TYR A CA 1
ATOM 740 C C . TYR A 1 95 ? -7.047 7.207 6.836 1 95.5 95 TYR A C 1
ATOM 742 O O . TYR A 1 95 ? -6.602 6.148 6.391 1 95.5 95 TYR A O 1
ATOM 750 N N . LEU A 1 96 ? -6.555 7.73 7.934 1 97.25 96 LEU A N 1
ATOM 751 C CA . LEU A 1 96 ? -5.465 7.141 8.703 1 97.25 96 LEU A CA 1
ATOM 752 C C . LEU A 1 96 ? -5.848 5.754 9.219 1 97.25 96 LEU A C 1
ATOM 754 O O . LEU A 1 96 ? -5.051 4.816 9.133 1 97.25 96 LEU A O 1
ATOM 758 N N . GLY A 1 97 ? -7.066 5.652 9.703 1 95.94 97 GLY A N 1
ATOM 759 C CA . GLY A 1 97 ? -7.555 4.359 10.164 1 95.94 97 GLY A CA 1
ATOM 760 C C . GLY A 1 97 ? -7.633 3.324 9.055 1 95.94 97 GLY A C 1
ATOM 761 O O . GLY A 1 97 ? -7.203 2.182 9.242 1 95.94 97 GLY A O 1
ATOM 762 N N . GLU A 1 98 ? -8.156 3.729 7.969 1 93 98 GLU A N 1
ATOM 763 C CA . GLU A 1 98 ? -8.266 2.832 6.82 1 93 98 GLU A CA 1
ATOM 764 C C . GLU A 1 98 ? -6.891 2.424 6.309 1 93 98 GLU A C 1
ATOM 766 O O . GLU A 1 98 ? -6.672 1.264 5.957 1 93 98 GLU A O 1
ATOM 771 N N . LYS A 1 99 ? -6.055 3.404 6.254 1 95.56 99 LYS A N 1
ATOM 772 C CA . LYS A 1 99 ? -4.707 3.131 5.77 1 95.56 99 LYS A CA 1
ATOM 773 C C . LYS A 1 99 ? -3.992 2.129 6.672 1 95.56 99 LYS A C 1
ATOM 775 O O . LYS A 1 99 ? -3.412 1.153 6.188 1 95.56 99 LYS A O 1
ATOM 780 N N . LYS A 1 100 ? -3.998 2.324 7.934 1 96.5 100 LYS A N 1
ATOM 781 C CA . LYS A 1 100 ? -3.363 1.401 8.875 1 96.5 100 LYS A CA 1
ATOM 782 C C . LYS A 1 100 ? -3.973 0.006 8.766 1 96.5 100 LYS A C 1
ATOM 784 O O . LYS A 1 100 ? -3.25 -0.993 8.766 1 9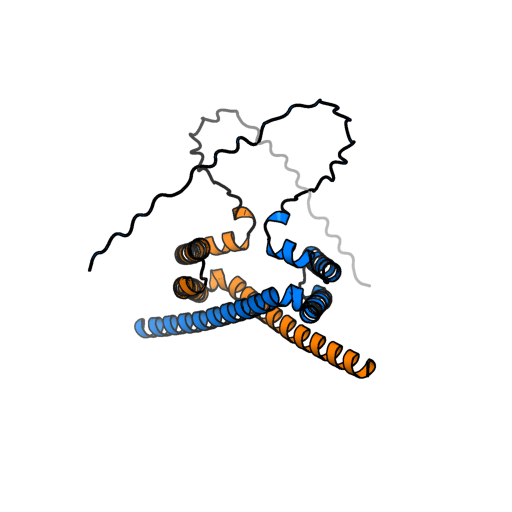6.5 100 LYS A O 1
ATOM 789 N N . ALA A 1 101 ? -5.227 -0.064 8.719 1 94.25 101 ALA A N 1
ATOM 790 C CA . ALA A 1 101 ? -5.918 -1.344 8.594 1 94.25 101 ALA A CA 1
ATOM 791 C C . ALA A 1 101 ? -5.527 -2.055 7.305 1 94.25 101 ALA A C 1
ATOM 793 O O . ALA A 1 101 ? -5.277 -3.264 7.305 1 94.25 101 ALA A O 1
ATOM 794 N N . ALA A 1 102 ? -5.527 -1.305 6.254 1 92.69 102 ALA A N 1
ATOM 795 C CA . ALA A 1 102 ? -5.195 -1.886 4.957 1 92.69 102 ALA A CA 1
ATOM 796 C C . ALA A 1 102 ? -3.766 -2.42 4.945 1 92.69 102 ALA A C 1
ATOM 798 O O . ALA A 1 102 ? -3.516 -3.531 4.473 1 92.69 102 ALA A O 1
ATOM 799 N N . LEU A 1 103 ? -2.836 -1.661 5.445 1 95.88 103 LEU A N 1
ATOM 800 C CA . LEU A 1 103 ? -1.438 -2.08 5.5 1 95.88 103 LEU A CA 1
ATOM 801 C C . LEU A 1 103 ? -1.282 -3.344 6.34 1 95.88 103 LEU A C 1
ATOM 803 O O . LEU A 1 103 ? -0.595 -4.281 5.93 1 95.88 103 LEU A O 1
ATOM 807 N N . THR A 1 104 ? -1.917 -3.361 7.445 1 96.38 104 THR A N 1
ATOM 808 C CA . THR A 1 104 ? -1.839 -4.508 8.344 1 96.38 104 THR A CA 1
ATOM 809 C C . THR A 1 104 ? -2.445 -5.75 7.691 1 96.38 104 THR A C 1
ATOM 811 O O . THR A 1 104 ? -1.86 -6.832 7.742 1 96.38 104 THR A O 1
ATOM 814 N N . ARG A 1 105 ? -3.51 -5.559 7.109 1 94.88 105 ARG A N 1
ATOM 815 C CA . ARG A 1 105 ? -4.184 -6.676 6.453 1 94.88 105 ARG A CA 1
ATOM 816 C C . ARG A 1 105 ? -3.318 -7.254 5.336 1 94.88 105 ARG A C 1
ATOM 818 O O . ARG A 1 105 ? -3.191 -8.477 5.215 1 94.88 105 ARG A O 1
ATOM 825 N N . GLU A 1 106 ? -2.791 -6.367 4.551 1 95.06 106 GLU A N 1
ATOM 826 C CA . GLU A 1 106 ? -1.97 -6.844 3.441 1 95.06 106 GLU A CA 1
ATOM 827 C C . GLU A 1 106 ? -0.736 -7.586 3.949 1 95.06 106 GLU A C 1
ATOM 829 O O . GLU A 1 106 ? -0.374 -8.633 3.414 1 95.06 106 GLU A O 1
ATOM 834 N N . LEU A 1 107 ? -0.147 -7.109 4.957 1 96.75 107 LEU A N 1
ATOM 835 C CA . LEU A 1 107 ? 1.017 -7.777 5.531 1 96.75 107 LEU A CA 1
ATOM 836 C C . LEU A 1 107 ? 0.639 -9.148 6.086 1 96.75 107 LEU A C 1
ATOM 838 O O . LEU A 1 107 ? 1.371 -10.125 5.895 1 96.75 107 LEU A O 1
ATOM 842 N N . ASP A 1 108 ? -0.467 -9.141 6.766 1 96.44 108 ASP A N 1
ATOM 843 C CA . ASP A 1 108 ? -0.95 -10.406 7.312 1 96.44 108 ASP A CA 1
ATOM 844 C C . ASP A 1 108 ? -1.192 -11.422 6.203 1 96.44 108 ASP A C 1
ATOM 846 O O . ASP A 1 108 ? -0.824 -12.594 6.336 1 96.44 108 ASP A O 1
ATOM 850 N N . MET A 1 109 ? -1.799 -10.961 5.148 1 96.88 109 MET A N 1
ATOM 851 C CA . MET A 1 109 ? -2.098 -11.859 4.039 1 96.88 109 MET A CA 1
ATOM 852 C C . MET A 1 109 ? -0.814 -12.359 3.383 1 96.88 109 MET A C 1
ATOM 854 O O . MET A 1 109 ? -0.72 -13.531 3.002 1 96.88 109 MET A O 1
ATOM 858 N N . LEU A 1 110 ? 0.147 -11.531 3.301 1 97.31 110 LEU A N 1
ATOM 859 C CA . LEU A 1 110 ? 1.43 -11.938 2.734 1 97.31 110 LEU A CA 1
ATOM 860 C C . LEU A 1 110 ? 2.084 -13.016 3.59 1 97.31 110 LEU A C 1
ATOM 862 O O . LEU A 1 110 ? 2.623 -13.992 3.061 1 97.31 110 LEU A O 1
ATOM 866 N N . GLU A 1 111 ? 2.082 -12.812 4.855 1 96.31 111 GLU A N 1
ATOM 867 C CA . GLU A 1 111 ? 2.682 -13.789 5.766 1 96.31 111 GLU A CA 1
ATOM 868 C C . GLU A 1 111 ? 1.956 -15.125 5.699 1 96.31 111 GLU A C 1
ATOM 870 O O . GLU A 1 111 ? 2.59 -16.188 5.719 1 96.31 111 GLU A O 1
ATOM 875 N N . GLU A 1 112 ? 0.661 -15.016 5.672 1 96.62 112 GLU A N 1
ATOM 876 C CA . GLU A 1 112 ? -0.135 -16.234 5.535 1 96.62 112 GLU A CA 1
ATOM 877 C C . GLU A 1 112 ? 0.188 -16.969 4.234 1 96.62 112 GLU A C 1
ATOM 879 O O . GLU A 1 112 ? 0.323 -18.188 4.223 1 96.62 112 GLU A O 1
ATOM 884 N N . ALA A 1 113 ? 0.323 -16.266 3.197 1 97.38 113 ALA A N 1
ATOM 885 C CA . ALA A 1 113 ? 0.618 -16.844 1.887 1 97.38 113 ALA A CA 1
ATOM 886 C C . ALA A 1 113 ? 2.006 -17.469 1.864 1 97.38 113 ALA A C 1
ATOM 888 O O . ALA A 1 113 ? 2.203 -18.531 1.261 1 97.38 113 ALA A O 1
ATOM 889 N N . GLU A 1 114 ? 2.973 -16.828 2.457 1 96.56 114 GLU A N 1
ATOM 890 C CA . GLU A 1 114 ? 4.328 -17.359 2.541 1 96.56 114 GLU A CA 1
ATOM 891 C C . GLU A 1 114 ? 4.34 -18.703 3.27 1 96.56 114 GLU A C 1
ATOM 893 O O . GLU A 1 114 ? 4.984 -19.656 2.816 1 96.56 114 GLU A O 1
ATOM 898 N N . ALA A 1 115 ? 3.645 -18.703 4.336 1 95.44 115 ALA A N 1
ATOM 899 C CA . ALA A 1 115 ? 3.551 -19.938 5.129 1 95.44 115 ALA A CA 1
ATOM 900 C C . ALA A 1 115 ? 2.857 -21.047 4.34 1 95.44 115 ALA A C 1
ATOM 902 O O . ALA A 1 115 ? 3.275 -22.203 4.391 1 95.44 115 ALA A O 1
ATOM 903 N N . ALA A 1 116 ? 1.811 -20.656 3.625 1 94.31 116 ALA A N 1
ATOM 904 C CA . ALA A 1 116 ? 1.065 -21.641 2.834 1 94.31 116 ALA A CA 1
ATOM 905 C C . ALA A 1 116 ? 1.924 -22.203 1.704 1 94.31 116 ALA A C 1
ATOM 907 O O . ALA A 1 116 ? 1.876 -23.391 1.415 1 94.31 116 ALA A O 1
ATOM 908 N N . ALA A 1 117 ? 2.693 -21.359 1.113 1 94.62 117 ALA A N 1
ATOM 909 C CA . ALA A 1 117 ? 3.57 -21.797 0.033 1 94.62 117 ALA A CA 1
ATOM 910 C C . ALA A 1 117 ? 4.664 -22.734 0.558 1 94.62 117 ALA A C 1
ATOM 912 O O . ALA A 1 117 ? 5.035 -23.703 -0.106 1 94.62 117 ALA A O 1
ATOM 913 N N . ALA A 1 118 ? 5.199 -22.453 1.673 1 91.31 118 ALA A N 1
ATOM 914 C CA . ALA A 1 118 ? 6.234 -23.281 2.283 1 91.31 118 ALA A CA 1
ATOM 915 C C . ALA A 1 118 ? 5.699 -24.672 2.625 1 91.31 118 ALA A C 1
ATOM 917 O O . ALA A 1 118 ? 6.391 -25.672 2.436 1 91.31 118 ALA A O 1
ATOM 918 N N . LYS A 1 119 ? 4.539 -24.719 3.115 1 88.5 119 LYS A N 1
ATOM 919 C CA . LYS A 1 119 ? 3.918 -26 3.457 1 88.5 119 LYS A CA 1
ATOM 920 C C . LYS A 1 119 ? 3.67 -26.844 2.211 1 88.5 119 LYS A C 1
ATOM 922 O O . LYS A 1 119 ? 3.822 -28.062 2.242 1 88.5 119 LYS A O 1
ATOM 927 N N . LYS A 1 120 ? 3.252 -26.234 1.154 1 83 120 LYS A N 1
ATOM 928 C CA . LYS A 1 120 ? 2.998 -26.953 -0.096 1 83 120 LYS A CA 1
ATOM 929 C C . LYS A 1 120 ? 4.293 -27.484 -0.693 1 83 120 LYS A C 1
ATOM 931 O O . LYS A 1 120 ? 4.316 -28.594 -1.244 1 83 120 LYS A O 1
ATOM 936 N N . LYS A 1 121 ? 5.305 -26.844 -0.549 1 80 121 LYS A N 1
ATOM 937 C CA . LYS A 1 121 ? 6.598 -27.297 -1.057 1 80 121 LYS A CA 1
ATOM 938 C C . LYS A 1 121 ? 7.109 -28.5 -0.257 1 80 121 LYS A C 1
ATOM 940 O O . LYS A 1 121 ? 7.668 -29.438 -0.826 1 80 121 LYS A O 1
ATOM 945 N N . GLU A 1 122 ? 6.895 -28.391 1.032 1 76 122 GLU A N 1
ATOM 946 C CA . GLU A 1 122 ? 7.328 -29.484 1.888 1 76 122 GLU A CA 1
ATOM 947 C C . GLU A 1 122 ? 6.547 -30.766 1.588 1 76 122 GLU A C 1
ATOM 949 O O . GLU A 1 122 ? 7.109 -31.859 1.596 1 76 122 GLU A O 1
ATOM 954 N N . SER A 1 123 ? 5.305 -30.578 1.333 1 75.62 123 SER A N 1
ATOM 955 C CA . SER A 1 123 ? 4.457 -31.734 1.047 1 75.62 123 SER A CA 1
ATOM 956 C C . SER A 1 123 ? 4.797 -32.344 -0.309 1 75.62 123 SER A C 1
ATOM 958 O O . SER A 1 123 ? 4.699 -33.562 -0.488 1 75.62 123 SER A O 1
ATOM 960 N N . GLU A 1 124 ? 5.121 -31.594 -1.255 1 74.56 124 GLU A N 1
ATOM 961 C CA . GLU A 1 124 ? 5.48 -32.094 -2.578 1 74.56 124 GLU A CA 1
ATOM 962 C C . GLU A 1 124 ? 6.844 -32.781 -2.557 1 74.56 124 GLU A C 1
ATOM 964 O O . GLU A 1 124 ? 7.062 -33.75 -3.264 1 74.56 124 GLU A O 1
ATOM 969 N N . GLU A 1 125 ? 7.711 -32.25 -1.781 1 72.56 125 GLU A N 1
ATOM 970 C CA . GLU A 1 125 ? 9.031 -32.844 -1.638 1 72.56 125 GLU A CA 1
ATOM 971 C C . GLU A 1 125 ? 8.93 -34.188 -0.936 1 72.56 125 GLU A C 1
ATOM 973 O O . GLU A 1 125 ? 9.656 -35.125 -1.278 1 72.56 125 GLU A O 1
ATOM 978 N N . LEU A 1 126 ? 8.094 -34.25 -0.021 1 72.5 126 LEU A N 1
ATOM 979 C CA . LEU A 1 126 ? 7.891 -35.5 0.704 1 72.5 126 LEU A CA 1
ATOM 980 C C . LEU A 1 126 ? 7.207 -36.531 -0.181 1 72.5 126 LEU A C 1
ATOM 982 O O . LEU A 1 126 ? 7.551 -37.719 -0.137 1 72.5 126 LEU A O 1
ATOM 986 N N . LYS A 1 127 ? 6.371 -36.156 -1.017 1 70.12 127 LYS A N 1
ATOM 987 C CA . LYS A 1 127 ? 5.672 -37.094 -1.9 1 70.12 127 LYS A CA 1
ATOM 988 C C . LYS A 1 127 ? 6.578 -37.531 -3.041 1 70.12 127 LYS A C 1
ATOM 990 O O . LYS A 1 127 ? 6.367 -38.594 -3.615 1 70.12 127 LYS A O 1
ATOM 995 N N . GLY A 1 128 ? 7.344 -36.625 -3.396 1 65.19 128 GLY A N 1
ATOM 996 C CA . GLY A 1 128 ? 8.242 -37.031 -4.473 1 65.19 128 GLY A CA 1
ATOM 997 C C . GLY A 1 128 ? 9.367 -37.938 -4.016 1 65.19 128 GLY A C 1
ATOM 998 O O . GLY A 1 128 ? 10.148 -38.406 -4.836 1 65.19 128 GLY A O 1
ATOM 999 N N . LYS A 1 129 ? 9.5 -38 -2.758 1 57.25 129 LYS A N 1
ATOM 1000 C CA . LYS A 1 129 ? 10.461 -39 -2.268 1 57.25 129 LYS A CA 1
ATOM 1001 C C . LYS A 1 129 ? 9.797 -40.312 -1.984 1 57.25 129 LYS A C 1
ATOM 1003 O O . LYS A 1 129 ? 8.609 -40.375 -1.638 1 57.25 129 LYS A O 1
ATOM 1008 N N . MET B 1 1 ? 56.094 6.969 -11.75 1 22.31 1 MET B N 1
ATOM 1009 C CA . MET B 1 1 ? 56.656 7.633 -12.922 1 22.31 1 MET B CA 1
ATOM 1010 C C . MET B 1 1 ? 56.531 6.754 -14.164 1 22.31 1 MET B C 1
ATOM 1012 O O . MET B 1 1 ? 57.062 7.086 -15.219 1 22.31 1 MET B O 1
ATOM 1016 N N . SER B 1 2 ? 56.188 5.461 -14.039 1 19.56 2 SER B N 1
ATOM 1017 C CA . SER B 1 2 ? 56.438 4.633 -15.219 1 19.56 2 SER B CA 1
ATOM 1018 C C . SER B 1 2 ? 55.562 5.035 -16.391 1 19.56 2 SER B C 1
ATOM 1020 O O . SER B 1 2 ? 54.531 5.695 -16.188 1 19.56 2 SER B O 1
ATOM 1022 N N . SER B 1 3 ? 55.719 4.25 -17.594 1 20.38 3 SER B N 1
ATOM 1023 C CA . SER B 1 3 ? 55.812 4.105 -19.031 1 20.38 3 SER B CA 1
ATOM 1024 C C . SER B 1 3 ? 54.438 4 -19.672 1 20.38 3 SER B C 1
ATOM 1026 O O . SER B 1 3 ? 53.5 3.486 -19.047 1 20.38 3 SER B O 1
ATOM 1028 N N . SER B 1 4 ? 54.219 4.543 -21.031 1 20.39 4 SER B N 1
ATOM 1029 C CA . SER B 1 4 ? 53.5 5.148 -22.156 1 20.39 4 SER B CA 1
ATOM 1030 C C . SER B 1 4 ? 52.875 4.082 -23.047 1 20.39 4 SER B C 1
ATOM 1032 O O . SER B 1 4 ? 52.312 4.395 -24.109 1 20.39 4 SER B O 1
ATOM 1034 N N . THR B 1 5 ? 53.031 2.766 -22.922 1 20.14 5 THR B N 1
ATOM 1035 C CA . THR B 1 5 ? 52.969 2.146 -24.25 1 20.14 5 THR B CA 1
ATOM 1036 C C . THR B 1 5 ? 51.562 2.262 -24.828 1 20.14 5 THR B C 1
ATOM 1038 O O . THR B 1 5 ? 50.594 1.903 -24.172 1 20.14 5 THR B O 1
ATOM 1041 N N . ASN B 1 6 ? 51.312 3.125 -26.031 1 19.12 6 ASN B N 1
ATOM 1042 C CA . ASN B 1 6 ? 50.406 3.727 -27 1 19.12 6 ASN B CA 1
ATOM 1043 C C . ASN B 1 6 ? 49.875 2.693 -28 1 19.12 6 ASN B C 1
ATOM 1045 O O . ASN B 1 6 ? 49.406 3.049 -29.078 1 19.12 6 ASN B O 1
ATOM 1049 N N . LEU B 1 7 ? 49.875 1.379 -27.781 1 18.97 7 LEU B N 1
ATOM 1050 C CA . LEU B 1 7 ? 49.719 0.618 -29.016 1 18.97 7 LEU B CA 1
ATOM 1051 C C . LEU B 1 7 ? 48.438 0.984 -29.719 1 18.97 7 LEU B C 1
ATOM 1053 O O . LEU B 1 7 ? 47.375 1.029 -29.094 1 18.97 7 LEU B O 1
ATOM 1057 N N . ASN B 1 8 ? 48.438 1.505 -31.109 1 19.34 8 ASN B N 1
ATOM 1058 C CA . ASN B 1 8 ? 47.906 2.164 -32.312 1 19.34 8 ASN B CA 1
ATOM 1059 C C . ASN B 1 8 ? 46.969 1.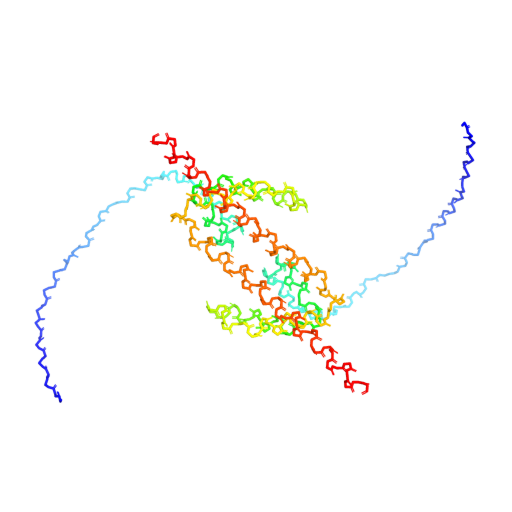245 -33.062 1 19.34 8 ASN B C 1
ATOM 1061 O O . ASN B 1 8 ? 46.594 1.548 -34.188 1 19.34 8 ASN B O 1
ATOM 1065 N N . ALA B 1 9 ? 46.531 0.083 -32.562 1 19.95 9 ALA B N 1
ATOM 1066 C CA . ALA B 1 9 ? 46.219 -0.847 -33.656 1 19.95 9 ALA B CA 1
ATOM 1067 C C . ALA B 1 9 ? 45.188 -0.25 -34.594 1 19.95 9 ALA B C 1
ATOM 1069 O O . ALA B 1 9 ? 44.469 0.697 -34.25 1 19.95 9 ALA B O 1
ATOM 1070 N N . LYS B 1 10 ? 44.875 -1.027 -35.75 1 20.64 10 LYS B N 1
ATOM 1071 C CA . LYS B 1 10 ? 44.688 -1.161 -37.188 1 20.64 10 LYS B CA 1
ATOM 1072 C C . LYS B 1 10 ? 43.25 -0.827 -37.594 1 20.64 10 LYS B C 1
ATOM 1074 O O . LYS B 1 10 ? 42.312 -1.227 -36.938 1 20.64 10 LYS B O 1
ATOM 1079 N N . SER B 1 11 ? 42.969 -0.159 -38.844 1 20.45 11 SER B N 1
ATOM 1080 C CA . SER B 1 11 ? 42.188 0.711 -39.719 1 20.45 11 SER B CA 1
ATOM 1081 C C . SER B 1 11 ? 41.094 -0.075 -40.438 1 20.45 11 SER B C 1
ATOM 1083 O O . SER B 1 11 ? 40.156 0.509 -41 1 20.45 11 SER B O 1
ATOM 1085 N N . GLY B 1 12 ? 41.031 -1.407 -40.562 1 18.86 12 GLY B N 1
ATOM 1086 C CA . GLY B 1 12 ? 40.625 -1.795 -41.906 1 18.86 12 GLY B CA 1
ATOM 1087 C C . GLY B 1 12 ? 39.188 -1.426 -42.219 1 18.86 12 GLY B C 1
ATOM 1088 O O . GLY B 1 12 ? 38.281 -1.623 -41.375 1 18.86 12 GLY B O 1
ATOM 1089 N N . ASN B 1 13 ? 38.906 -0.496 -43.219 1 21.41 13 ASN B N 1
ATOM 1090 C CA . ASN B 1 13 ? 37.844 0.304 -43.844 1 21.41 13 ASN B CA 1
ATOM 1091 C C . ASN B 1 13 ? 36.812 -0.574 -44.531 1 21.41 13 ASN B C 1
ATOM 1093 O O . ASN B 1 13 ? 35.781 -0.077 -45 1 21.41 13 ASN B O 1
ATOM 1097 N N . ASP B 1 14 ? 36.875 -1.873 -44.719 1 22.27 14 ASP B N 1
ATOM 1098 C CA . ASP B 1 14 ? 36.344 -2.207 -46.031 1 22.27 14 ASP B CA 1
ATOM 1099 C C . ASP B 1 14 ? 34.844 -1.881 -46.094 1 22.27 14 ASP B C 1
ATOM 1101 O O . ASP B 1 14 ? 34.094 -2.145 -45.125 1 22.27 14 ASP B O 1
ATOM 1105 N N . PRO B 1 15 ? 34.312 -1.054 -47.125 1 24.38 15 PRO B N 1
ATOM 1106 C CA . PRO B 1 15 ? 33.094 -0.344 -47.531 1 24.38 15 PRO B CA 1
ATOM 1107 C C . PRO B 1 15 ? 31.984 -1.287 -48 1 24.38 15 PRO B C 1
ATOM 1109 O O . PRO B 1 15 ? 30.984 -0.838 -48.562 1 24.38 15 PRO B O 1
ATOM 1112 N N . LEU B 1 16 ? 32 -2.578 -47.781 1 22.66 16 LEU B N 1
ATOM 1113 C CA . LEU B 1 16 ? 31.297 -3.381 -48.781 1 22.66 16 LEU B CA 1
ATOM 1114 C C . LEU B 1 16 ? 29.844 -2.953 -48.906 1 22.66 16 LEU B C 1
ATOM 1116 O O . LEU B 1 16 ? 29.156 -2.797 -47.875 1 22.66 16 LEU B O 1
ATOM 1120 N N . ALA B 1 17 ? 29.172 -2.832 -50.125 1 22.34 17 ALA B N 1
ATOM 1121 C CA . ALA B 1 17 ? 28.188 -2.314 -51.094 1 22.34 17 ALA B CA 1
ATOM 1122 C C . ALA B 1 17 ? 26.859 -3.057 -50.969 1 22.34 17 ALA B C 1
ATOM 1124 O O . ALA B 1 17 ? 25.953 -2.842 -51.781 1 22.34 17 ALA B O 1
ATOM 1125 N N . HIS B 1 18 ? 26.531 -3.859 -50.031 1 19.97 18 HIS B N 1
ATOM 1126 C CA . HIS B 1 18 ? 25.453 -4.746 -50.469 1 19.97 18 HIS B CA 1
ATOM 1127 C C . HIS B 1 18 ? 24.203 -3.957 -50.812 1 19.97 18 HIS B C 1
ATOM 1129 O O . HIS B 1 18 ? 23.578 -3.348 -49.938 1 19.97 18 HIS B O 1
ATOM 1135 N N . GLN B 1 19 ? 23.922 -3.416 -52.031 1 19.25 19 GLN B N 1
ATOM 1136 C CA . GLN B 1 19 ? 22.938 -2.518 -52.594 1 19.25 19 GLN B CA 1
ATOM 1137 C C . GLN B 1 1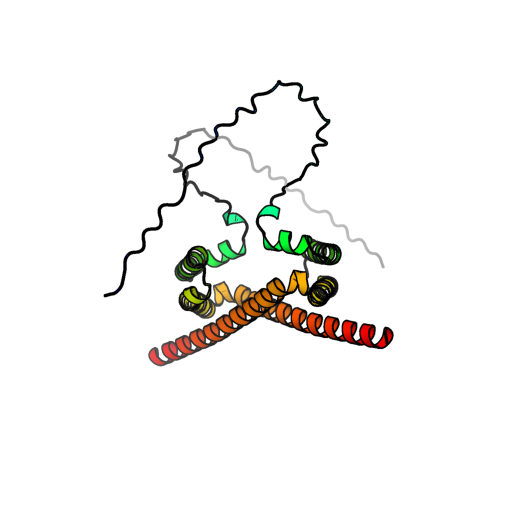9 ? 21.547 -3.172 -52.625 1 19.25 19 GLN B C 1
ATOM 1139 O O . GLN B 1 19 ? 20.531 -2.482 -52.688 1 19.25 19 GLN B O 1
ATOM 1144 N N . GLY B 1 20 ? 21.438 -4.445 -52.875 1 19.09 20 GLY B N 1
ATOM 1145 C CA . GLY B 1 20 ? 20.453 -4.75 -53.906 1 19.09 20 GLY B CA 1
ATOM 1146 C C . GLY B 1 20 ? 19.047 -4.312 -53.531 1 19.09 20 GLY B C 1
ATOM 1147 O O . GLY B 1 20 ? 18.781 -3.984 -52.375 1 19.09 20 GLY B O 1
ATOM 1148 N N . GLU B 1 21 ? 17.859 -5.035 -54.188 1 21.98 21 GLU B N 1
ATOM 1149 C CA . GLU B 1 21 ? 16.656 -4.754 -54.969 1 21.98 21 GLU B CA 1
ATOM 1150 C C . GLU B 1 21 ? 15.469 -4.484 -54.031 1 21.98 21 GLU B C 1
ATOM 1152 O O . GLU B 1 21 ? 15.492 -4.852 -52.875 1 21.98 21 GLU B O 1
ATOM 1157 N N . GLU B 1 22 ? 14.125 -4.137 -54.625 1 23.72 22 GLU B N 1
ATOM 1158 C CA . GLU B 1 22 ? 12.938 -3.295 -54.594 1 23.72 22 GLU B CA 1
ATOM 1159 C C . GLU B 1 22 ? 11.898 -3.832 -53.625 1 23.72 22 GLU B C 1
ATOM 1161 O O . GLU B 1 22 ? 11.992 -4.98 -53.188 1 23.72 22 GLU B O 1
ATOM 1166 N N . SER B 1 23 ? 10.453 -3.438 -53.812 1 24.59 23 SER B N 1
ATOM 1167 C CA . SER B 1 23 ? 9.305 -2.863 -53.125 1 24.59 23 SER B CA 1
ATOM 1168 C C . SER B 1 23 ? 8.367 -3.951 -52.594 1 24.59 23 SER B C 1
ATOM 1170 O O . SER B 1 23 ? 7.348 -3.656 -51.969 1 24.59 23 SER B O 1
ATOM 1172 N N . SER B 1 24 ? 8.281 -5.141 -53.062 1 25.5 24 SER B N 1
ATOM 1173 C CA . SER B 1 24 ? 6.973 -5.723 -53.312 1 25.5 24 SER B CA 1
ATOM 1174 C C . SER B 1 24 ? 6.258 -6.105 -52.031 1 25.5 24 SER B C 1
ATOM 1176 O O . SER B 1 24 ? 6.496 -7.184 -51.469 1 25.5 24 SER B O 1
ATOM 1178 N N . ALA B 1 25 ? 5.965 -5.227 -51.125 1 25.06 25 ALA B N 1
ATOM 1179 C CA . ALA B 1 25 ? 5.438 -5.574 -49.812 1 25.06 25 ALA B CA 1
ATOM 1180 C C . ALA B 1 25 ? 4.008 -6.102 -49.906 1 25.06 25 ALA B C 1
ATOM 1182 O O . ALA B 1 25 ? 3.125 -5.422 -50.438 1 25.06 25 ALA B O 1
ATOM 1183 N N . ASN B 1 26 ? 3.842 -7.383 -50.219 1 27.61 26 ASN B N 1
ATOM 1184 C CA . ASN B 1 26 ? 2.553 -8.062 -50.156 1 27.61 26 ASN B CA 1
ATOM 1185 C C . ASN B 1 26 ? 1.775 -7.715 -48.906 1 27.61 26 ASN B C 1
ATOM 1187 O O . ASN B 1 26 ? 2.336 -7.715 -47.812 1 27.61 26 ASN B O 1
ATOM 1191 N N . PRO B 1 27 ? 0.47 -7.191 -49 1 30.11 27 PRO B N 1
ATOM 1192 C CA . PRO B 1 27 ? -0.446 -6.672 -47.969 1 30.11 27 PRO B CA 1
ATOM 1193 C C . PRO B 1 27 ? -0.801 -7.711 -46.906 1 30.11 27 PRO B C 1
ATOM 1195 O O . PRO B 1 27 ? -1.489 -8.695 -47.219 1 30.11 27 PRO B O 1
ATOM 1198 N N . GLN B 1 28 ? 0.067 -8.391 -46.312 1 25.55 28 GLN B N 1
ATOM 1199 C CA . GLN B 1 28 ? -0.244 -9.359 -45.25 1 25.55 28 GLN B CA 1
ATOM 1200 C C . GLN B 1 28 ? -1.291 -8.812 -44.281 1 25.55 28 GLN B C 1
ATOM 1202 O O . GLN B 1 28 ? -1.216 -7.656 -43.875 1 25.55 28 GLN B O 1
ATOM 1207 N N . ASP B 1 29 ? -2.537 -9.398 -44.312 1 29.59 29 ASP B N 1
ATOM 1208 C CA . ASP B 1 29 ? -3.715 -9.305 -43.469 1 29.59 29 ASP B CA 1
ATOM 1209 C C . ASP B 1 29 ? -3.316 -9.156 -42 1 29.59 29 ASP B C 1
ATOM 1211 O O . ASP B 1 29 ? -2.801 -10.102 -41.375 1 29.59 29 ASP B O 1
ATOM 1215 N N . GLN B 1 30 ? -2.646 -8.109 -41.625 1 24.97 30 GLN B N 1
ATOM 1216 C CA . GLN B 1 30 ? -2.283 -7.664 -40.281 1 24.97 30 GLN B CA 1
ATOM 1217 C C . GLN B 1 30 ? -3.479 -7.734 -39.312 1 24.97 30 GLN B C 1
ATOM 1219 O O . GLN B 1 30 ? -4.469 -7.023 -39.5 1 24.97 30 GLN B O 1
ATOM 1224 N N . ASN B 1 31 ? -4.023 -9.008 -39.125 1 28.31 31 ASN B N 1
ATOM 1225 C CA . ASN B 1 31 ? -4.918 -9.211 -37.969 1 28.31 31 ASN B CA 1
ATOM 1226 C C . ASN B 1 31 ? -4.57 -8.281 -36.812 1 28.31 31 ASN B C 1
ATOM 1228 O O . ASN B 1 31 ? -3.457 -8.328 -36.281 1 28.31 31 ASN B O 1
ATOM 1232 N N . LYS B 1 32 ? -5.082 -7.117 -36.875 1 27.55 32 LYS B N 1
ATOM 1233 C CA . LYS B 1 32 ? -5.156 -6.016 -35.906 1 27.55 32 LYS B CA 1
ATOM 1234 C C . LYS B 1 32 ? -5.473 -6.527 -34.5 1 27.55 32 LYS B C 1
ATOM 1236 O O . LYS B 1 32 ? -6.605 -6.914 -34.219 1 27.55 32 LYS B O 1
ATOM 1241 N N . SER B 1 33 ? -4.777 -7.605 -34.031 1 29.91 33 SER B N 1
ATOM 1242 C CA . SER B 1 33 ? -4.949 -7.828 -32.625 1 29.91 33 SER B CA 1
ATOM 1243 C C . SER B 1 33 ? -5.082 -6.508 -31.859 1 29.91 33 SER B C 1
ATOM 1245 O O . SER B 1 33 ? -4.234 -5.625 -31.984 1 29.91 33 SER B O 1
ATOM 1247 N N . ASN B 1 34 ? -6.289 -5.996 -31.859 1 29.67 34 ASN B N 1
ATOM 1248 C CA . ASN B 1 34 ? -6.734 -4.918 -30.984 1 29.67 34 ASN B CA 1
ATOM 1249 C C . ASN B 1 34 ? -6.035 -4.973 -29.625 1 29.67 34 ASN B C 1
ATOM 1251 O O . ASN B 1 34 ? -6.348 -5.828 -28.797 1 29.67 34 ASN B O 1
ATOM 1255 N N . THR B 1 35 ? -4.777 -4.965 -29.594 1 31.41 35 THR B N 1
ATOM 1256 C CA . THR B 1 35 ? -4.047 -4.652 -28.375 1 31.41 35 THR B CA 1
ATOM 1257 C C . THR B 1 35 ? -4.719 -3.512 -27.625 1 31.41 35 THR B C 1
ATOM 1259 O O . THR B 1 35 ? -4.598 -2.346 -28 1 31.41 35 THR B O 1
ATOM 1262 N N . ALA B 1 36 ? -6.047 -3.555 -27.375 1 31.88 36 ALA B N 1
ATOM 1263 C CA . ALA B 1 36 ? -6.641 -2.598 -26.438 1 31.88 36 ALA B CA 1
ATOM 1264 C C . ALA B 1 36 ? -5.664 -2.24 -25.328 1 31.88 36 ALA B C 1
ATOM 1266 O O . ALA B 1 36 ? -5.355 -3.074 -24.469 1 31.88 36 ALA B O 1
ATOM 1267 N N . ASN B 1 37 ? -4.668 -1.555 -25.547 1 33.12 37 ASN B N 1
ATOM 1268 C CA . ASN B 1 37 ? -3.846 -0.795 -24.609 1 33.12 37 ASN B CA 1
ATOM 1269 C C . ASN B 1 37 ? -4.703 -0.058 -23.578 1 33.12 37 ASN B C 1
ATOM 1271 O O . ASN B 1 37 ? -5.121 1.076 -23.812 1 33.12 37 ASN B O 1
ATOM 1275 N N . SER B 1 38 ? -5.965 -0.479 -23.203 1 33.34 38 SER B N 1
ATOM 1276 C CA . SER B 1 38 ? -6.734 0.265 -22.219 1 33.34 38 SER B CA 1
ATOM 1277 C C . SER B 1 38 ? -5.82 0.959 -21.203 1 33.34 38 SER B C 1
ATOM 1279 O O . SER B 1 38 ? -4.656 0.582 -21.062 1 33.34 38 SER B O 1
ATOM 1281 N N . GLU B 1 39 ? -6.324 2.043 -20.641 1 37.69 39 GLU B N 1
ATOM 1282 C CA . GLU B 1 39 ? -5.801 2.889 -19.562 1 37.69 39 GLU B CA 1
ATOM 1283 C C . GLU B 1 39 ? -5.043 2.064 -18.531 1 37.69 39 GLU B C 1
ATOM 1285 O O . GLU B 1 39 ? -4.582 2.598 -17.516 1 37.69 39 GLU B O 1
ATOM 1290 N N . GLU B 1 40 ? -5.273 0.785 -18.516 1 44.44 40 GLU B N 1
ATOM 1291 C CA . GLU B 1 40 ? -4.609 0.002 -17.469 1 44.44 40 GLU B CA 1
ATOM 1292 C C . GLU B 1 40 ? -3.09 0.1 -17.594 1 44.44 40 GLU B C 1
ATOM 1294 O O . GLU B 1 40 ? -2.359 -0.649 -16.938 1 44.44 40 GLU B O 1
ATOM 1299 N N . ASP B 1 41 ? -2.635 0.663 -18.719 1 43.09 41 ASP B N 1
ATOM 1300 C CA . ASP B 1 41 ? -1.207 0.675 -19.016 1 43.09 41 ASP B CA 1
ATOM 1301 C C . ASP B 1 41 ? -0.413 1.321 -17.875 1 43.09 41 ASP B C 1
ATOM 1303 O O . ASP B 1 41 ? 0.81 1.181 -17.812 1 43.09 41 ASP B O 1
ATOM 1307 N N . LYS B 1 42 ? -1.037 2.146 -17.078 1 52.47 42 LYS B N 1
ATOM 1308 C CA . LYS B 1 42 ? -0.198 3.014 -16.25 1 52.47 42 LYS B CA 1
ATOM 1309 C C . LYS B 1 42 ? 0.283 2.287 -15 1 52.47 42 LYS B C 1
ATOM 1311 O O . LYS B 1 42 ? 1.09 2.822 -14.242 1 52.47 42 LYS B O 1
ATOM 1316 N N . CYS B 1 43 ? -0.255 1.047 -14.773 1 78.19 43 CYS B N 1
ATOM 1317 C CA . CYS B 1 43 ? 0.296 0.46 -13.555 1 78.19 43 CYS B CA 1
ATOM 1318 C C . CYS B 1 43 ? 1.291 -0.646 -13.891 1 78.19 43 CYS B C 1
ATOM 1320 O O . CYS B 1 43 ? 0.902 -1.798 -14.086 1 78.19 43 CYS B O 1
ATOM 1322 N N . TRP B 1 44 ? 2.58 -0.249 -14.32 1 83.19 44 TRP B N 1
ATOM 1323 C CA . TRP B 1 44 ? 3.662 -1.192 -14.586 1 83.19 44 TRP B CA 1
ATOM 1324 C C . TRP B 1 44 ? 3.553 -2.414 -13.68 1 83.19 44 TRP B C 1
ATOM 1326 O O . TRP B 1 44 ? 3.811 -3.541 -14.109 1 83.19 44 TRP B O 1
ATOM 1336 N N . VAL B 1 45 ? 3.096 -2.293 -12.516 1 89.25 45 VAL B N 1
ATOM 1337 C CA . VAL B 1 45 ? 3.033 -3.396 -11.57 1 89.25 45 VAL B CA 1
ATOM 1338 C C . VAL B 1 45 ? 2.002 -4.422 -12.031 1 89.25 45 VAL B C 1
ATOM 1340 O O . VAL B 1 45 ? 2.262 -5.629 -12.008 1 89.25 45 VAL B O 1
ATOM 1343 N N . ARG B 1 46 ? 0.899 -3.855 -12.453 1 91.12 46 ARG B N 1
ATOM 1344 C CA . ARG B 1 46 ? -0.146 -4.762 -12.922 1 91.12 46 ARG B CA 1
ATOM 1345 C C . ARG B 1 46 ? 0.329 -5.57 -14.125 1 91.12 46 ARG B C 1
ATOM 1347 O O . ARG B 1 46 ? 0.075 -6.773 -14.203 1 91.12 46 ARG B O 1
ATOM 1354 N N . ARG B 1 47 ? 0.999 -4.961 -15.094 1 90.81 47 ARG B N 1
ATOM 1355 C CA . ARG B 1 47 ? 1.548 -5.637 -16.266 1 90.81 47 ARG B CA 1
ATOM 1356 C C . ARG B 1 47 ? 2.541 -6.719 -15.852 1 90.81 47 ARG B C 1
ATOM 1358 O O . ARG B 1 47 ? 2.502 -7.832 -16.375 1 90.81 47 ARG B O 1
ATOM 1365 N N . TYR B 1 48 ? 3.396 -6.371 -14.969 1 93.56 48 TYR B N 1
ATOM 1366 C CA . TYR B 1 48 ? 4.398 -7.301 -14.461 1 93.56 48 TYR B CA 1
ATOM 1367 C C . TYR B 1 48 ? 3.74 -8.516 -13.82 1 93.56 48 TYR B C 1
ATOM 1369 O O . TYR B 1 48 ? 4.156 -9.656 -14.055 1 93.56 48 TYR B O 1
ATOM 1377 N N . LEU B 1 49 ? 2.678 -8.297 -13.016 1 94.81 49 LEU B N 1
ATOM 1378 C CA . LEU B 1 49 ? 2.008 -9.359 -12.281 1 94.81 49 LEU B CA 1
ATOM 1379 C C . LEU B 1 49 ? 1.306 -10.32 -13.234 1 94.81 49 LEU B C 1
ATOM 1381 O O . LEU B 1 49 ? 1.166 -11.508 -12.938 1 94.81 49 LEU B O 1
ATOM 1385 N N . LYS B 1 50 ? 0.985 -9.867 -14.422 1 94.19 50 LYS B N 1
ATOM 1386 C CA . LYS B 1 50 ? 0.227 -10.641 -15.406 1 94.19 50 LYS B CA 1
ATOM 1387 C C . LYS B 1 50 ? 1.152 -11.508 -16.25 1 94.19 50 LYS B C 1
ATOM 1389 O O . LYS B 1 50 ? 0.693 -12.414 -16.953 1 94.19 50 LYS B O 1
ATOM 1394 N N . LYS B 1 51 ? 2.324 -11.273 -16.25 1 94.44 51 LYS B N 1
ATOM 1395 C CA . LYS B 1 51 ? 3.246 -11.914 -17.188 1 94.44 51 LYS B CA 1
ATOM 1396 C C . LYS B 1 51 ? 3.803 -13.211 -16.609 1 94.44 51 LYS B C 1
ATOM 1398 O O . LYS B 1 51 ? 4.332 -14.047 -17.344 1 94.44 51 LYS B O 1
ATOM 1403 N N . GLY B 1 52 ? 3.691 -13.477 -15.43 1 95.06 52 GLY B N 1
ATOM 1404 C CA . GLY B 1 52 ? 4.289 -14.641 -14.805 1 95.06 52 GLY B CA 1
ATOM 1405 C C . GLY B 1 52 ? 3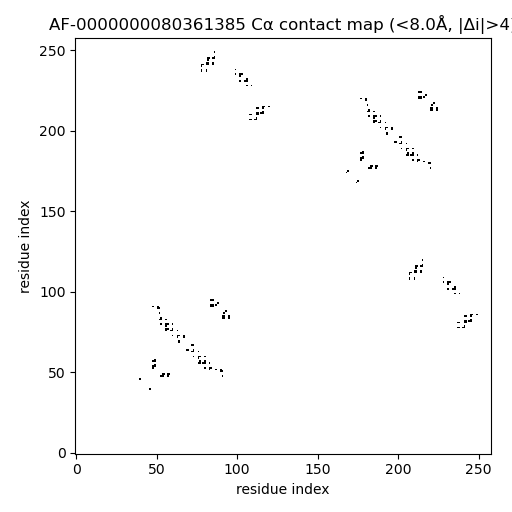.334 -15.812 -14.695 1 95.06 52 GLY B C 1
ATOM 1406 O O . GLY B 1 52 ? 2.26 -15.805 -15.297 1 95.06 52 GLY B O 1
ATOM 1407 N N . GLU B 1 53 ? 3.74 -16.906 -14.016 1 97.19 53 GLU B N 1
ATOM 1408 C CA . GLU B 1 53 ? 3.035 -18.188 -13.891 1 97.19 53 GLU B CA 1
ATOM 1409 C C . GLU B 1 53 ? 1.702 -18 -13.164 1 97.19 53 GLU B C 1
ATOM 1411 O O . GLU B 1 53 ? 0.823 -18.859 -13.25 1 97.19 53 GLU B O 1
ATOM 1416 N N . CYS B 1 54 ? 1.541 -16.859 -12.594 1 98.31 54 CYS B N 1
ATOM 1417 C CA . CYS B 1 54 ? 0.387 -16.703 -11.711 1 98.31 54 CYS B CA 1
ATOM 1418 C C . CYS B 1 54 ? -0.658 -15.789 -12.344 1 98.31 54 CYS B C 1
ATOM 1420 O O . CYS B 1 54 ? -1.537 -15.266 -11.656 1 98.31 54 CYS B O 1
ATOM 1422 N N . LYS B 1 55 ? -0.644 -15.617 -13.586 1 97.62 55 LYS B N 1
ATOM 1423 C CA . LYS B 1 55 ? -1.551 -14.742 -14.32 1 97.62 55 LYS B CA 1
ATOM 1424 C C . LYS B 1 55 ? -3.006 -15.039 -13.969 1 97.62 55 LYS B C 1
ATOM 1426 O O . LYS B 1 55 ? -3.77 -14.125 -13.648 1 97.62 55 LYS B O 1
ATOM 1431 N N . ASP B 1 56 ? -3.365 -16.25 -13.977 1 97.5 56 ASP B N 1
ATOM 1432 C CA . ASP B 1 56 ? -4.77 -16.609 -13.797 1 97.5 56 ASP B CA 1
ATOM 1433 C C . ASP B 1 56 ? -5.254 -16.266 -12.391 1 97.5 56 ASP B C 1
ATOM 1435 O O . ASP B 1 56 ? -6.336 -15.703 -12.227 1 97.5 56 ASP B O 1
ATOM 1439 N N . SER B 1 57 ? -4.48 -16.641 -11.414 1 97.75 57 SER B N 1
ATOM 1440 C CA . SER B 1 57 ? -4.871 -16.328 -10.039 1 97.75 57 SER B CA 1
ATOM 1441 C C . SER B 1 57 ? -4.863 -14.812 -9.805 1 97.75 57 SER B C 1
ATOM 1443 O O . SER B 1 57 ? -5.691 -14.297 -9.047 1 97.75 57 SER B O 1
ATOM 1445 N N . PHE B 1 58 ? -3.926 -14.125 -10.484 1 97.31 58 PHE B N 1
ATOM 1446 C CA . PHE B 1 58 ? -3.908 -12.672 -10.406 1 97.31 58 PHE B CA 1
ATOM 1447 C C . PHE B 1 58 ? -5.207 -12.086 -10.945 1 97.31 58 PHE B C 1
ATOM 1449 O O . PHE B 1 58 ? -5.828 -11.234 -10.305 1 97.31 58 PHE B O 1
ATOM 1456 N N . LEU B 1 59 ? -5.598 -12.531 -12.086 1 96.12 59 LEU B N 1
ATOM 1457 C CA . LEU B 1 59 ? -6.793 -11.992 -12.727 1 96.12 59 LEU B CA 1
ATOM 1458 C C . LEU B 1 59 ? -8.039 -12.281 -11.898 1 96.12 59 LEU B C 1
ATOM 1460 O O . LEU B 1 59 ? -8.945 -11.453 -11.828 1 96.12 59 LEU B O 1
ATOM 1464 N N . GLU B 1 60 ? -8.109 -13.43 -11.305 1 96.38 60 GLU B N 1
ATOM 1465 C CA . GLU B 1 60 ? -9.211 -13.766 -10.414 1 96.38 60 GLU B CA 1
ATOM 1466 C C . GLU B 1 60 ? -9.273 -12.797 -9.234 1 96.38 60 GLU B C 1
ATOM 1468 O O . GLU B 1 60 ? -10.344 -12.273 -8.914 1 96.38 60 GLU B O 1
ATOM 1473 N N . ALA B 1 61 ? -8.156 -12.586 -8.609 1 95.56 61 ALA B N 1
ATOM 1474 C CA . ALA B 1 61 ? -8.094 -11.672 -7.465 1 95.56 61 ALA B CA 1
ATOM 1475 C C . ALA B 1 61 ? -8.43 -10.25 -7.887 1 95.56 61 ALA B C 1
ATOM 1477 O O . ALA B 1 61 ? -9.195 -9.555 -7.207 1 95.56 61 ALA B O 1
ATOM 1478 N N . ASP B 1 62 ? -7.836 -9.859 -8.977 1 92.62 62 ASP B N 1
ATOM 1479 C CA . ASP B 1 62 ? -8.031 -8.508 -9.5 1 92.62 62 ASP B CA 1
ATOM 1480 C C . ASP B 1 62 ? -9.492 -8.258 -9.844 1 92.62 62 ASP B C 1
ATOM 1482 O O . ASP B 1 62 ? -10.047 -7.207 -9.508 1 92.62 62 ASP B O 1
ATOM 1486 N N . LYS B 1 63 ? -10.141 -9.156 -10.438 1 92.88 63 LYS B N 1
ATOM 1487 C CA . LYS B 1 63 ? -11.547 -9.047 -10.789 1 92.88 63 LYS B CA 1
ATOM 1488 C C . LYS B 1 63 ? -12.422 -8.969 -9.539 1 92.88 63 LYS B C 1
ATOM 1490 O O . LYS B 1 63 ? -13.383 -8.195 -9.492 1 92.88 63 LYS B O 1
ATOM 1495 N N . CYS B 1 64 ? -12.125 -9.75 -8.609 1 93.94 64 CYS B N 1
ATOM 1496 C CA . CYS B 1 64 ? -12.883 -9.766 -7.367 1 93.94 64 CYS B CA 1
ATOM 1497 C C . CYS B 1 64 ? -12.852 -8.398 -6.691 1 93.94 64 CYS B C 1
ATOM 1499 O O . CYS B 1 64 ? -13.883 -7.883 -6.262 1 93.94 64 CYS B O 1
ATOM 1501 N N . VAL B 1 65 ? -11.695 -7.801 -6.594 1 89.81 65 VAL B N 1
ATOM 1502 C CA . VAL B 1 65 ? -11.508 -6.512 -5.938 1 89.81 65 VAL B CA 1
ATOM 1503 C C . VAL B 1 65 ? -12.273 -5.43 -6.695 1 89.81 65 VAL B C 1
ATOM 1505 O O . VAL B 1 65 ? -12.836 -4.516 -6.086 1 89.81 65 VAL B O 1
ATOM 1508 N N . ASP B 1 66 ? -12.273 -5.555 -7.969 1 87.5 66 ASP B N 1
ATOM 1509 C CA . ASP B 1 66 ? -12.984 -4.574 -8.789 1 87.5 66 ASP B CA 1
ATOM 1510 C C . ASP B 1 66 ? -14.492 -4.723 -8.633 1 87.5 66 ASP B C 1
ATOM 1512 O O . ASP B 1 66 ? -15.227 -3.73 -8.648 1 87.5 66 ASP B O 1
ATOM 1516 N N . ASP B 1 67 ? -14.961 -5.887 -8.453 1 91.06 67 ASP B N 1
ATOM 1517 C CA . ASP B 1 67 ? -16.391 -6.184 -8.484 1 91.06 67 ASP B CA 1
ATOM 1518 C C . ASP B 1 67 ? -17 -6.055 -7.094 1 91.06 67 ASP B C 1
ATOM 1520 O O . ASP B 1 67 ? -18.172 -5.676 -6.957 1 91.06 67 ASP B O 1
ATOM 1524 N N . GLU B 1 68 ? -16.25 -6.434 -6.121 1 87.31 68 GLU B N 1
ATOM 1525 C CA . GLU B 1 68 ? -16.766 -6.488 -4.762 1 87.31 68 GLU B CA 1
ATOM 1526 C C . GLU B 1 68 ? -16.5 -5.191 -4.008 1 87.31 68 GLU B C 1
ATOM 1528 O O . GLU B 1 68 ? -15.438 -4.578 -4.188 1 87.31 68 GLU B O 1
ATOM 1533 N N . ASP B 1 69 ? -17.422 -4.801 -3.154 1 85.12 69 ASP B N 1
ATOM 1534 C CA . ASP B 1 69 ? -17.281 -3.588 -2.357 1 85.12 69 ASP B CA 1
ATOM 1535 C C . ASP B 1 69 ? -16.594 -3.891 -1.023 1 85.12 69 ASP B C 1
ATOM 1537 O O . ASP B 1 69 ? -16.141 -2.977 -0.328 1 85.12 69 ASP B O 1
ATOM 1541 N N . ASP B 1 70 ? -16.531 -5.094 -0.736 1 87.69 70 ASP B N 1
ATOM 1542 C CA . ASP B 1 70 ? -15.906 -5.535 0.506 1 87.69 70 ASP B CA 1
ATOM 1543 C C . ASP B 1 70 ? -14.656 -6.367 0.227 1 87.69 70 ASP B C 1
ATOM 1545 O O . ASP B 1 70 ? -14.758 -7.492 -0.275 1 87.69 70 ASP B O 1
ATOM 1549 N N . VAL B 1 71 ? -13.492 -5.789 0.612 1 83.25 71 VAL B N 1
ATOM 1550 C CA . VAL B 1 71 ? -12.195 -6.418 0.358 1 83.25 71 VAL B CA 1
ATOM 1551 C C . VAL B 1 71 ? -12.141 -7.781 1.044 1 83.25 71 VAL B C 1
ATOM 1553 O O . VAL B 1 71 ? -11.492 -8.703 0.546 1 83.25 71 VAL B O 1
ATOM 1556 N N . ASN B 1 72 ? -12.914 -8.008 2.082 1 90 72 ASN B N 1
ATOM 1557 C CA . ASN B 1 72 ? -12.883 -9.266 2.812 1 90 72 ASN B CA 1
ATOM 1558 C C . ASN B 1 72 ? -13.453 -10.414 1.977 1 90 72 ASN B C 1
ATOM 1560 O O . ASN B 1 72 ? -13.086 -11.57 2.168 1 90 72 ASN B O 1
ATOM 1564 N N . LYS B 1 73 ? -14.289 -10.047 1.065 1 93.62 73 LYS B N 1
ATOM 1565 C CA . LYS B 1 73 ? -14.898 -11.062 0.208 1 93.62 73 LYS B CA 1
ATOM 1566 C C . LYS B 1 73 ? -13.883 -11.625 -0.782 1 93.62 73 LYS B C 1
ATOM 1568 O O . LYS B 1 73 ? -14.078 -12.711 -1.33 1 93.62 73 LYS B O 1
ATOM 1573 N N . CYS B 1 74 ? -12.82 -10.891 -0.938 1 95.75 74 CYS B N 1
ATOM 1574 C CA . CYS B 1 74 ? -11.844 -11.297 -1.942 1 95.75 74 CYS B CA 1
ATOM 1575 C C . CYS B 1 74 ? -10.594 -11.875 -1.286 1 95.75 74 CYS B C 1
ATOM 1577 O O . CYS B 1 74 ? -9.641 -12.242 -1.974 1 95.75 74 CYS B O 1
ATOM 1579 N N . ARG B 1 75 ? -10.641 -12.109 -0.053 1 95.75 75 ARG B N 1
ATOM 1580 C CA . ARG B 1 75 ? -9.484 -12.547 0.722 1 95.75 75 ARG B CA 1
ATOM 1581 C C . ARG B 1 75 ? -8.938 -13.867 0.193 1 95.75 75 ARG B C 1
ATOM 1583 O O . ARG B 1 75 ? -7.73 -14 -0.033 1 95.75 75 ARG B O 1
ATOM 1590 N N . ASP B 1 76 ? -9.828 -14.812 0.005 1 95.5 76 ASP B N 1
ATOM 1591 C CA . ASP B 1 76 ? -9.375 -16.141 -0.401 1 95.5 76 ASP B CA 1
ATOM 1592 C C . ASP B 1 76 ? -8.695 -16.094 -1.771 1 95.5 76 ASP B C 1
ATOM 1594 O O . ASP B 1 76 ? -7.645 -16.703 -1.97 1 95.5 76 ASP B O 1
ATOM 1598 N N . ALA B 1 77 ? -9.297 -15.398 -2.742 1 96.25 77 ALA B N 1
ATOM 1599 C CA . ALA B 1 77 ? -8.695 -15.266 -4.066 1 96.25 77 ALA B CA 1
ATOM 1600 C C . ALA B 1 77 ? -7.344 -14.562 -3.99 1 96.25 77 ALA B C 1
ATOM 1602 O O . ALA B 1 77 ? -6.406 -14.93 -4.707 1 96.25 77 ALA B O 1
ATOM 1603 N N . THR B 1 78 ? -7.188 -13.617 -3.131 1 96.94 78 THR B N 1
ATOM 1604 C CA . THR B 1 78 ? -5.953 -12.859 -2.971 1 96.94 78 THR B CA 1
ATOM 1605 C C . THR B 1 78 ? -4.859 -13.734 -2.367 1 96.94 78 THR B C 1
ATOM 1607 O O . THR B 1 78 ? -3.721 -13.734 -2.844 1 96.94 78 THR B O 1
ATOM 1610 N N . ILE B 1 79 ? -5.227 -14.508 -1.392 1 97 79 ILE B N 1
ATOM 1611 C CA . ILE B 1 79 ? -4.254 -15.383 -0.749 1 97 79 ILE B CA 1
ATOM 1612 C C . ILE B 1 79 ? -3.779 -16.438 -1.739 1 97 79 ILE B C 1
ATOM 1614 O O . ILE B 1 79 ? -2.594 -16.781 -1.776 1 97 79 ILE B O 1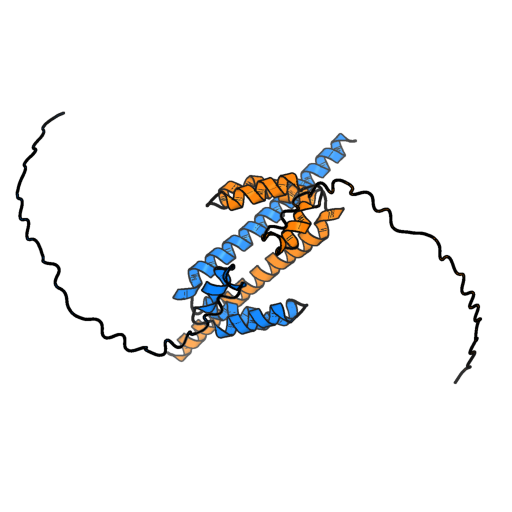
ATOM 1618 N N . LYS B 1 80 ? -4.762 -16.922 -2.459 1 97.31 80 LYS B N 1
ATOM 1619 C CA . LYS B 1 80 ? -4.398 -17.891 -3.502 1 97.31 80 LYS B CA 1
ATOM 1620 C C . LYS B 1 80 ? -3.369 -17.297 -4.457 1 97.31 80 LYS B C 1
ATOM 1622 O O . LYS B 1 80 ? -2.387 -17.953 -4.809 1 97.31 80 LYS B O 1
ATOM 1627 N N . PHE B 1 81 ? -3.551 -16.125 -4.887 1 98.06 81 PHE B N 1
ATOM 1628 C CA . PHE B 1 81 ? -2.635 -15.414 -5.77 1 98.06 81 PHE B CA 1
ATOM 1629 C C . PHE B 1 81 ? -1.282 -15.211 -5.098 1 98.06 81 PHE B C 1
ATOM 1631 O O . PHE B 1 81 ? -0.243 -15.547 -5.672 1 98.06 81 PHE B O 1
ATOM 1638 N N . MET B 1 82 ? -1.244 -14.758 -3.924 1 98.12 82 MET B N 1
ATOM 1639 C CA . MET B 1 82 ? -0.005 -14.516 -3.191 1 98.12 82 MET B CA 1
ATOM 1640 C C . MET B 1 82 ? 0.751 -15.82 -2.955 1 98.12 82 MET B C 1
ATOM 1642 O O . MET B 1 82 ? 1.978 -15.859 -3.072 1 98.12 82 MET B O 1
ATOM 1646 N N . THR B 1 83 ? 0.047 -16.828 -2.631 1 98.12 83 THR B N 1
ATOM 1647 C CA . THR B 1 83 ? 0.664 -18.125 -2.447 1 98.12 83 THR B CA 1
ATOM 1648 C C . THR B 1 83 ? 1.345 -18.594 -3.732 1 98.12 83 THR B C 1
ATOM 1650 O O . THR B 1 83 ? 2.453 -19.125 -3.695 1 98.12 83 THR B O 1
ATOM 1653 N N . CYS B 1 84 ? 0.653 -18.438 -4.883 1 97.94 84 CYS B N 1
ATOM 1654 C CA . CYS B 1 84 ? 1.239 -18.75 -6.18 1 97.94 84 CYS B CA 1
ATOM 1655 C C . CYS B 1 84 ? 2.535 -17.969 -6.391 1 97.94 84 CYS B C 1
ATOM 1657 O O . CYS B 1 84 ? 3.527 -18.531 -6.863 1 97.94 84 CYS B O 1
ATOM 1659 N N . MET B 1 85 ? 2.547 -16.719 -5.988 1 98.06 85 MET B N 1
ATOM 1660 C CA . MET B 1 85 ? 3.744 -15.898 -6.164 1 98.06 85 MET B CA 1
ATOM 1661 C C . MET B 1 85 ? 4.895 -16.422 -5.316 1 98.06 85 MET B C 1
ATOM 1663 O O . MET B 1 85 ? 6.031 -16.5 -5.785 1 98.06 85 MET B O 1
ATOM 1667 N N . TYR B 1 86 ? 4.613 -16.797 -4.176 1 97.81 86 TYR B N 1
ATOM 1668 C CA . TYR B 1 86 ? 5.66 -17.328 -3.307 1 97.81 86 TYR B CA 1
ATOM 1669 C C . TYR B 1 86 ? 6.184 -18.656 -3.836 1 97.81 86 TYR B C 1
ATOM 1671 O O . TYR B 1 86 ? 7.359 -18.984 -3.668 1 97.81 86 TYR B O 1
ATOM 1679 N N . ALA B 1 87 ? 5.352 -19.406 -4.438 1 96.56 87 ALA B N 1
ATOM 1680 C CA . ALA B 1 87 ? 5.762 -20.688 -5 1 96.56 87 ALA B CA 1
ATOM 1681 C C . ALA B 1 87 ? 6.602 -20.484 -6.258 1 96.56 87 ALA B C 1
ATOM 1683 O O . ALA B 1 87 ? 7.297 -21.406 -6.699 1 96.56 87 ALA B O 1
ATOM 1684 N N . ASN B 1 88 ? 6.512 -19.359 -6.922 1 96.75 88 ASN B N 1
ATOM 1685 C CA . ASN B 1 88 ? 7.238 -19.031 -8.148 1 96.75 88 ASN B CA 1
ATOM 1686 C C . ASN B 1 88 ? 8.141 -17.812 -7.965 1 96.75 88 ASN B C 1
ATOM 1688 O O . ASN B 1 88 ? 8.086 -16.875 -8.75 1 96.75 88 ASN B O 1
ATOM 1692 N N . GLN B 1 89 ? 9.055 -17.891 -6.965 1 96.12 89 GLN B N 1
ATOM 1693 C CA . GLN B 1 89 ? 9.875 -16.766 -6.551 1 96.12 89 GLN B CA 1
ATOM 1694 C C . GLN B 1 89 ? 10.922 -16.422 -7.609 1 96.12 89 GLN B C 1
ATOM 1696 O O . GLN B 1 89 ? 11.492 -15.328 -7.605 1 96.12 89 GLN B O 1
ATOM 1701 N N . ASP B 1 90 ? 11.211 -17.422 -8.477 1 96.38 90 ASP B N 1
ATOM 1702 C CA . ASP B 1 90 ? 12.125 -17.109 -9.57 1 96.38 90 ASP B CA 1
ATOM 1703 C C . ASP B 1 90 ? 11.648 -15.906 -10.375 1 96.38 90 ASP B C 1
ATOM 1705 O O . ASP B 1 90 ? 12.461 -15.094 -10.82 1 96.38 90 ASP B O 1
ATOM 1709 N N . TYR B 1 91 ? 10.359 -15.875 -10.586 1 97.25 91 TYR B N 1
ATOM 1710 C CA . TYR B 1 91 ? 9.789 -14.75 -11.32 1 97.25 91 TYR B CA 1
ATOM 1711 C C . TYR B 1 91 ? 9.359 -13.641 -10.383 1 97.25 91 TYR B C 1
ATOM 1713 O O . TYR B 1 91 ? 9.672 -12.469 -10.609 1 97.25 91 TYR B O 1
ATOM 1721 N N . TYR B 1 92 ? 8.727 -13.922 -9.258 1 97.94 92 TYR B N 1
ATOM 1722 C CA . TYR B 1 92 ? 7.992 -12.938 -8.461 1 97.9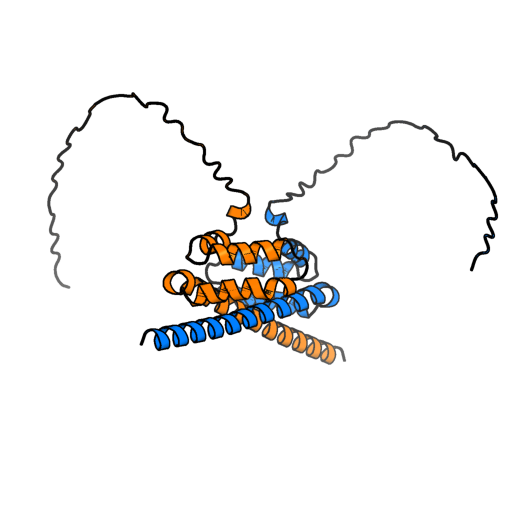4 92 TYR B CA 1
ATOM 1723 C C . TYR B 1 92 ? 8.797 -12.516 -7.238 1 97.94 92 TYR B C 1
ATOM 1725 O O . TYR B 1 92 ? 8.398 -11.609 -6.5 1 97.94 92 TYR B O 1
ATOM 1733 N N . GLY B 1 93 ? 9.914 -13.055 -6.957 1 97.5 93 GLY B N 1
ATOM 1734 C CA . GLY B 1 93 ? 10.648 -12.875 -5.711 1 97.5 93 GLY B CA 1
ATOM 1735 C C . GLY B 1 93 ? 11.008 -11.422 -5.434 1 97.5 93 GLY B C 1
ATOM 1736 O O . GLY B 1 93 ? 10.859 -10.945 -4.309 1 97.5 93 GLY B O 1
ATOM 1737 N N . LEU B 1 94 ? 11.5 -10.766 -6.43 1 96.19 94 LEU B N 1
ATOM 1738 C CA . LEU B 1 94 ? 11.867 -9.359 -6.277 1 96.19 94 LEU B CA 1
ATOM 1739 C C . LEU B 1 94 ? 10.664 -8.516 -5.891 1 96.19 94 LEU B C 1
ATOM 1741 O O . LEU B 1 94 ? 10.742 -7.68 -4.988 1 96.19 94 LEU B O 1
ATOM 1745 N N . TYR B 1 95 ? 9.594 -8.75 -6.555 1 95.56 95 TYR B N 1
ATOM 1746 C CA . TYR B 1 95 ? 8.375 -7.996 -6.273 1 95.56 95 TYR B CA 1
ATOM 1747 C C . TYR B 1 95 ? 7.883 -8.266 -4.855 1 95.56 95 TYR B C 1
ATOM 1749 O O . TYR B 1 95 ? 7.52 -7.332 -4.137 1 95.56 95 TYR B O 1
ATOM 1757 N N . LEU B 1 96 ? 7.863 -9.477 -4.422 1 97.25 96 LEU B N 1
ATOM 1758 C CA . LEU B 1 96 ? 7.418 -9.867 -3.09 1 97.25 96 LEU B CA 1
ATOM 1759 C C . LEU B 1 96 ? 8.281 -9.211 -2.016 1 97.25 96 LEU B C 1
ATOM 1761 O O . LEU B 1 96 ? 7.758 -8.695 -1.023 1 97.25 96 LEU B O 1
ATOM 1765 N N . GLY B 1 97 ? 9.578 -9.227 -2.238 1 95.94 97 GLY B N 1
ATOM 1766 C CA . GLY B 1 97 ? 10.492 -8.578 -1.307 1 95.94 97 GLY B CA 1
ATOM 1767 C C . GLY B 1 97 ? 10.266 -7.082 -1.192 1 95.94 97 GLY B C 1
ATOM 1768 O O . GLY B 1 97 ? 10.227 -6.539 -0.087 1 95.94 97 GLY B O 1
ATOM 1769 N N . GLU B 1 98 ? 10.117 -6.465 -2.305 1 93.12 98 GLU B N 1
ATOM 1770 C CA . GLU B 1 98 ? 9.875 -5.027 -2.328 1 93.12 98 GLU B CA 1
ATOM 1771 C C . GLU B 1 98 ? 8.539 -4.688 -1.671 1 93.12 98 GLU B C 1
ATOM 1773 O O . GLU B 1 98 ? 8.438 -3.707 -0.929 1 93.12 98 GLU B O 1
ATOM 1778 N N . LYS B 1 99 ? 7.59 -5.492 -2.01 1 95.56 99 LYS B N 1
ATOM 1779 C CA . LYS B 1 99 ? 6.266 -5.254 -1.445 1 95.56 99 LYS B CA 1
ATOM 1780 C C . LYS B 1 99 ? 6.289 -5.375 0.076 1 95.56 99 LYS B C 1
ATOM 1782 O O . LYS B 1 99 ? 5.777 -4.5 0.78 1 95.56 99 LYS B O 1
ATOM 1787 N N . LYS B 1 100 ? 6.84 -6.398 0.599 1 96.44 100 LYS B N 1
ATOM 1788 C CA . LYS B 1 100 ? 6.934 -6.582 2.045 1 96.44 100 LYS B CA 1
ATOM 1789 C C . LYS B 1 100 ? 7.707 -5.438 2.695 1 96.44 100 LYS B C 1
ATOM 1791 O O . LYS B 1 100 ? 7.301 -4.922 3.738 1 96.44 100 LYS B O 1
ATOM 1796 N N . ALA B 1 101 ? 8.773 -5.082 2.154 1 94.25 101 ALA B N 1
ATOM 1797 C CA . ALA B 1 101 ? 9.586 -3.986 2.674 1 94.25 101 ALA B CA 1
ATOM 1798 C C . ALA B 1 101 ? 8.805 -2.676 2.674 1 94.25 101 ALA B C 1
ATOM 1800 O O . ALA B 1 101 ? 8.852 -1.919 3.646 1 94.25 101 ALA B O 1
ATOM 1801 N N . ALA B 1 102 ? 8.148 -2.445 1.579 1 92.81 102 ALA B N 1
ATOM 1802 C CA . ALA B 1 102 ? 7.387 -1.205 1.457 1 92.81 102 ALA B CA 1
ATOM 1803 C C . ALA B 1 102 ? 6.266 -1.146 2.492 1 92.81 102 ALA B C 1
ATOM 1805 O O . ALA B 1 102 ? 6.074 -0.118 3.146 1 92.81 102 ALA B O 1
ATOM 1806 N N . LEU B 1 103 ? 5.539 -2.207 2.656 1 95.94 103 LEU B N 1
ATOM 1807 C CA . LEU B 1 103 ? 4.457 -2.266 3.631 1 95.94 103 LEU B CA 1
ATOM 1808 C C . LEU B 1 103 ? 4.984 -2.047 5.047 1 95.94 103 LEU B C 1
ATOM 1810 O O . LEU B 1 103 ? 4.406 -1.276 5.816 1 95.94 103 LEU B O 1
ATOM 1814 N N . THR B 1 104 ? 6.043 -2.686 5.34 1 96.31 104 THR B N 1
ATOM 1815 C CA . THR B 1 104 ? 6.641 -2.572 6.664 1 96.31 104 THR B CA 1
ATOM 1816 C C . THR B 1 104 ? 7.125 -1.147 6.918 1 96.31 104 THR B C 1
ATOM 1818 O O . THR B 1 104 ? 6.879 -0.583 7.984 1 96.31 104 THR B O 1
ATOM 1821 N N . ARG B 1 105 ? 7.734 -0.626 5.996 1 94.94 105 ARG B N 1
ATOM 1822 C CA . ARG B 1 105 ? 8.25 0.734 6.129 1 94.94 105 ARG B CA 1
ATOM 1823 C C . ARG B 1 105 ? 7.109 1.728 6.352 1 94.94 105 ARG B C 1
ATOM 1825 O O . ARG B 1 105 ? 7.203 2.604 7.211 1 94.94 105 ARG B O 1
ATOM 1832 N N . GLU B 1 106 ? 6.102 1.57 5.535 1 95.12 106 GLU B N 1
ATOM 1833 C CA . GLU B 1 106 ? 4.98 2.498 5.664 1 95.12 106 GLU B CA 1
ATOM 1834 C C . GLU B 1 106 ? 4.312 2.371 7.031 1 95.12 106 GLU B C 1
ATOM 1836 O O . GLU B 1 106 ? 3.977 3.375 7.66 1 95.12 106 GLU B O 1
ATOM 1841 N N . LEU B 1 107 ? 4.176 1.213 7.508 1 96.75 107 LEU B N 1
ATOM 1842 C CA . LEU B 1 107 ? 3.586 1.003 8.828 1 96.75 107 LEU B CA 1
ATOM 1843 C C . LEU B 1 107 ? 4.461 1.611 9.914 1 96.75 107 LEU B C 1
ATOM 1845 O O . LEU B 1 107 ? 3.953 2.242 10.844 1 96.75 107 LEU B O 1
ATOM 1849 N N . ASP B 1 108 ? 5.727 1.361 9.758 1 96.5 108 ASP B N 1
ATOM 1850 C CA . ASP B 1 108 ? 6.668 1.926 10.719 1 96.5 108 ASP B CA 1
ATOM 1851 C C . ASP B 1 108 ? 6.578 3.449 10.742 1 96.5 108 ASP B C 1
ATOM 1853 O O . ASP B 1 108 ? 6.578 4.059 11.812 1 96.5 108 ASP B O 1
ATOM 1857 N N . MET B 1 109 ? 6.508 4.008 9.578 1 96.88 109 MET B N 1
ATOM 1858 C CA . MET B 1 109 ? 6.445 5.465 9.492 1 96.88 109 MET B CA 1
ATOM 1859 C C . MET B 1 109 ? 5.145 5.988 10.094 1 96.88 109 MET B C 1
ATOM 1861 O O . MET B 1 109 ? 5.137 7.023 10.766 1 96.88 109 MET B O 1
ATOM 1865 N N . LEU B 1 110 ? 4.102 5.285 9.906 1 97.31 110 LEU B N 1
ATOM 1866 C CA . LEU B 1 110 ? 2.824 5.68 10.492 1 97.31 110 LEU B CA 1
ATOM 1867 C C . LEU B 1 110 ? 2.891 5.656 12.016 1 97.3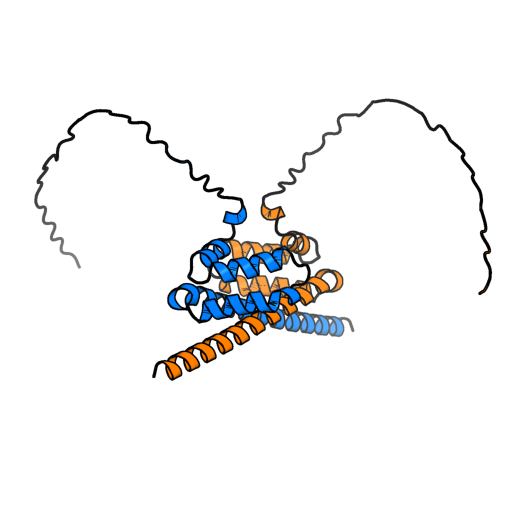1 110 LEU B C 1
ATOM 1869 O O . LEU B 1 110 ? 2.395 6.57 12.68 1 97.31 110 LEU B O 1
ATOM 1873 N N . GLU B 1 111 ? 3.438 4.633 12.539 1 96.31 111 GLU B N 1
ATOM 1874 C CA . GLU B 1 111 ? 3.553 4.508 13.992 1 96.31 111 GLU B CA 1
ATOM 1875 C C . GLU B 1 111 ? 4.434 5.609 14.57 1 96.31 111 GLU B C 1
ATOM 1877 O O . GLU B 1 111 ? 4.121 6.168 15.625 1 96.31 111 GLU B O 1
ATOM 1882 N N . GLU B 1 112 ? 5.504 5.836 13.883 1 96.62 112 GLU B N 1
ATOM 1883 C CA . GLU B 1 112 ? 6.387 6.918 14.312 1 96.62 112 GLU B CA 1
ATOM 1884 C C . GLU B 1 112 ? 5.664 8.266 14.289 1 96.62 112 GLU B C 1
ATOM 1886 O O . GLU B 1 112 ? 5.801 9.062 15.211 1 96.62 112 GLU B O 1
ATOM 1891 N N . ALA B 1 113 ? 4.91 8.492 13.297 1 97.44 113 ALA B N 1
ATOM 1892 C CA . ALA B 1 113 ? 4.176 9.742 13.141 1 97.44 113 ALA B CA 1
ATOM 1893 C C . ALA B 1 113 ? 3.104 9.891 14.219 1 97.44 113 ALA B C 1
ATOM 1895 O O . ALA B 1 113 ? 2.881 10.984 14.734 1 97.44 113 ALA B O 1
ATOM 1896 N N . GLU B 1 114 ? 2.412 8.82 14.531 1 96.62 114 GLU B N 1
ATOM 1897 C CA . GLU B 1 114 ? 1.403 8.836 15.586 1 96.62 114 GLU B CA 1
ATOM 1898 C C . GLU B 1 114 ? 2.014 9.219 16.922 1 96.62 114 GLU B C 1
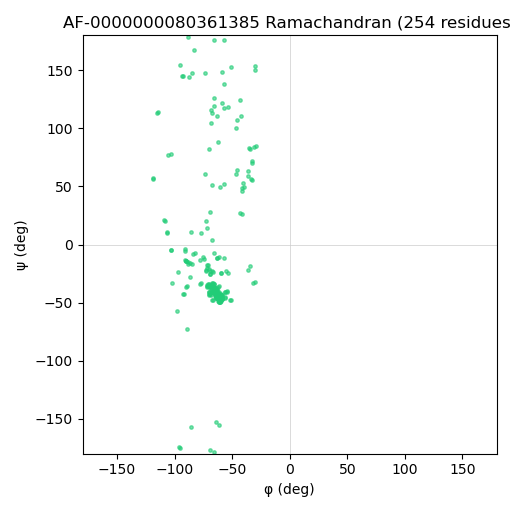ATOM 1900 O O . GLU B 1 114 ? 1.457 10.039 17.656 1 96.62 114 GLU B O 1
ATOM 1905 N N . ALA B 1 115 ? 3.098 8.617 17.172 1 95.5 115 ALA B N 1
ATOM 1906 C CA . ALA B 1 115 ? 3.805 8.906 18.406 1 95.5 115 ALA B CA 1
ATOM 1907 C C . ALA B 1 115 ? 4.273 10.352 18.453 1 95.5 115 ALA B C 1
ATOM 1909 O O . ALA B 1 115 ? 4.184 11.008 19.5 1 95.5 115 ALA B O 1
ATOM 1910 N N . ALA B 1 116 ? 4.77 10.836 17.328 1 94.38 116 ALA B N 1
ATOM 1911 C CA . ALA B 1 116 ? 5.25 12.211 17.25 1 94.38 116 ALA B CA 1
ATOM 1912 C C . ALA B 1 116 ? 4.109 13.203 17.438 1 94.38 116 ALA B C 1
ATOM 1914 O O . ALA B 1 116 ? 4.273 14.227 18.109 1 94.38 116 ALA B O 1
ATOM 1915 N N . ALA B 1 117 ? 2.992 12.891 16.891 1 94.69 117 ALA B N 1
ATOM 1916 C CA . ALA B 1 117 ? 1.832 13.766 17.031 1 94.69 117 ALA B CA 1
ATOM 1917 C C . ALA B 1 117 ? 1.334 13.781 18.469 1 94.69 117 ALA B C 1
ATOM 1919 O O . ALA B 1 117 ? 0.912 14.828 18.984 1 94.69 117 ALA B O 1
ATOM 1920 N N . ALA B 1 118 ? 1.33 12.695 19.125 1 91.56 118 ALA B N 1
ATOM 1921 C CA . ALA B 1 118 ? 0.9 12.602 20.516 1 91.56 118 ALA B CA 1
ATOM 1922 C C . ALA B 1 118 ? 1.816 13.406 21.438 1 91.56 118 ALA B C 1
ATOM 1924 O O . ALA B 1 118 ? 1.349 14.07 22.359 1 91.56 118 ALA B O 1
ATOM 1925 N N . LYS B 1 119 ? 3.055 13.336 21.188 1 88.69 119 LYS B N 1
ATOM 1926 C CA . LYS B 1 119 ? 4.02 14.078 21.984 1 88.69 119 LYS B CA 1
ATOM 1927 C C . LYS B 1 119 ? 3.84 15.586 21.797 1 88.69 119 LYS B C 1
ATOM 1929 O O . LYS B 1 119 ? 3.992 16.359 22.75 1 88.69 119 LYS B O 1
ATOM 1934 N N . LYS B 1 120 ? 3.574 16.016 20.641 1 82.88 120 LYS B N 1
ATOM 1935 C CA . LYS B 1 120 ? 3.367 17.438 20.359 1 82.88 120 LYS B CA 1
ATOM 1936 C C . LYS B 1 120 ? 2.092 17.953 21.016 1 82.88 120 LYS B C 1
ATOM 1938 O O . LYS B 1 120 ? 2.053 19.078 21.516 1 82.88 120 LYS B O 1
ATOM 1943 N N . LYS B 1 121 ? 1.141 17.188 21.094 1 80 121 LYS B N 1
ATOM 1944 C CA . LYS B 1 121 ? -0.107 17.578 21.734 1 80 121 LYS B CA 1
ATOM 1945 C C . LYS B 1 121 ? 0.074 17.703 23.25 1 80 121 LYS B C 1
ATOM 1947 O O . LYS B 1 121 ? -0.464 18.625 23.875 1 80 121 LYS B O 1
ATOM 1952 N N . GLU B 1 122 ? 0.83 16.75 23.75 1 75.81 122 GLU B N 1
ATOM 1953 C CA . GLU B 1 122 ? 1.086 16.797 25.188 1 75.81 122 GLU B CA 1
ATOM 1954 C C . GLU B 1 122 ? 1.896 18.031 25.562 1 75.81 122 GLU B C 1
ATOM 1956 O O . GLU B 1 122 ? 1.65 18.656 26.609 1 75.81 122 GLU B O 1
ATOM 1961 N N . SER B 1 123 ? 2.812 18.359 24.719 1 75.56 123 SER B N 1
ATOM 1962 C CA . SER B 1 123 ? 3.656 19.516 25 1 75.56 123 SER B CA 1
ATOM 1963 C C . SER B 1 123 ? 2.871 20.828 24.859 1 75.56 123 SER B C 1
ATOM 1965 O O . SER B 1 123 ? 3.135 21.797 25.578 1 75.56 123 SER B O 1
ATOM 1967 N N . GLU B 1 124 ? 1.98 20.922 23.969 1 74.44 124 GLU B N 1
ATOM 1968 C CA . GLU B 1 124 ? 1.164 22.109 23.781 1 74.44 124 GLU B CA 1
ATOM 1969 C C . GLU B 1 124 ? 0.144 22.266 24.906 1 74.44 124 GLU B C 1
ATOM 1971 O O . GLU B 1 124 ? -0.163 23.375 25.328 1 74.44 124 GLU B O 1
ATOM 1976 N N . GLU B 1 125 ? -0.357 21.156 25.359 1 72.5 125 GLU B N 1
ATOM 1977 C CA . GLU B 1 125 ? -1.291 21.203 26.484 1 72.5 125 GLU B CA 1
ATOM 1978 C C . GLU B 1 125 ? -0.595 21.625 27.766 1 72.5 125 GLU B C 1
ATOM 1980 O O . GLU B 1 125 ? -1.178 22.344 28.578 1 72.5 125 GLU B O 1
ATOM 1985 N N . LEU B 1 126 ? 0.57 21.219 27.891 1 72.81 126 LEU B N 1
ATOM 1986 C CA . LEU B 1 126 ? 1.343 21.578 29.078 1 72.81 126 LEU B CA 1
ATOM 1987 C C . LEU B 1 126 ? 1.742 23.062 29.031 1 72.81 126 LEU B C 1
ATOM 1989 O O . LEU B 1 126 ? 1.718 23.75 30.047 1 72.81 126 LEU B O 1
ATOM 1993 N N . LYS B 1 127 ? 2.004 23.562 27.922 1 69.25 127 LYS B N 1
ATOM 1994 C CA . LYS B 1 127 ? 2.398 24.969 27.797 1 69.25 127 LYS B CA 1
ATOM 1995 C C . LYS B 1 127 ? 1.193 25.891 27.922 1 69.25 127 LYS B C 1
ATOM 1997 O O . LYS B 1 127 ? 1.34 27.062 28.281 1 69.25 127 LYS B O 1
ATOM 2002 N N . GLY B 1 128 ? 0.164 25.344 27.438 1 64.75 128 GLY B N 1
ATOM 2003 C CA . GLY B 1 128 ? -1.021 26.188 27.562 1 64.75 128 GLY B CA 1
ATOM 2004 C C . GLY B 1 128 ? -1.586 26.219 28.969 1 64.75 128 GLY B C 1
ATOM 2005 O O . GLY B 1 128 ? -2.523 26.969 29.25 1 64.75 128 GLY B O 1
ATOM 2006 N N . LYS B 1 129 ? -1.099 25.359 29.766 1 56.66 129 LYS B N 1
ATOM 2007 C CA . LYS B 1 129 ? -1.498 25.453 31.156 1 56.66 129 LYS B CA 1
ATOM 2008 C C . LYS B 1 129 ? -0.505 26.281 31.969 1 56.66 129 LYS B C 1
ATOM 2010 O O . LYS B 1 129 ? 0.678 26.344 31.625 1 56.66 129 LYS B O 1
#

Sequence (258 aa):
MSSSTNLNAKSGNDPLAHQGEESSANPQDQNKSNTANSEEDKCWVRRYLKKGECKDSFLEADKCVDDEDDVNKCRDATIKFMTCMYANQDYYGLYLGEKKAALTRELDMLEEAEAAAAKKKESEELKGKMSSSTNLNAKSGNDPLAHQGEESSANPQDQNKSNTANSEEDKCWVRRYLKKGECKDSFLEADKCVDDEDDVNKCRDATIKFMTCMYANQDYYGLYLGEKKAALTRELDMLEEAEAAAAKKKESEELKGK